Protein AF-A0A8J6E8V7-F1 (afdb_monomer)

Organism: Eleutherodactylus coqui (NCBI:txid57060)

Solvent-accessible surface area (backbone atoms only — not comparable to full-atom values): 11443 Å² total; per-residue (Å²): 118,65,70,64,54,53,52,52,51,52,51,53,52,51,50,51,51,48,50,53,49,54,49,50,53,49,56,71,67,49,72,78,69,83,62,48,76,65,56,54,51,49,51,52,51,50,52,50,50,53,50,52,52,53,52,51,52,50,50,51,53,50,49,56,50,62,65,45,48,61,58,52,51,52,52,50,50,54,51,51,53,51,48,52,53,48,53,52,51,51,50,53,50,53,53,52,51,52,55,49,51,52,50,49,52,51,51,50,51,52,50,52,53,50,49,54,53,50,50,54,50,50,54,51,51,52,52,52,51,54,51,53,52,49,52,50,53,53,49,50,55,50,50,52,53,49,51,53,50,51,52,50,53,51,51,50,52,53,49,48,21,68,74,66,26,42,42,80,76,49,82,55,100,48,38,38,33,34,32,42,40,95,55,98,88,54,100,64,83,51,41,34,36,39,39,35,47,49,102,85,74,51,78,46,80,47,80,46,122

Nearest PDB structures (foldseek):
  1ul7-assembly1_A  TM=4.191E-01  e=1.608E+00  Mus musculus
  6e4u-assembly1_A  TM=4.229E-01  e=2.841E+00  Rattus norvegicus
  5ezv-assembly2_C  TM=4.698E-01  e=4.232E+00  Homo sapiens
  4zhx-assembly1_A  TM=4.494E-01  e=3.568E+00  Homo sapiens
  5iso-assembly1_A  TM=4.414E-01  e=4.480E+00  Homo sapiens

Radius of gyration: 76.4 Å; Cα contacts (8 Å, |Δi|>4): 89; chains: 1; bounding box: 147×72×178 Å

Structure (mmCIF, N/CA/C/O backbone):
data_AF-A0A8J6E8V7-F1
#
_entry.id   AF-A0A8J6E8V7-F1
#
loop_
_atom_site.group_PDB
_atom_site.id
_atom_site.type_symbol
_atom_site.label_atom_id
_atom_site.label_alt_id
_atom_site.label_comp_id
_atom_site.label_asym_id
_atom_site.label_entity_id
_atom_site.label_seq_id
_atom_site.pdbx_PDB_ins_code
_atom_site.Cartn_x
_atom_site.Cartn_y
_atom_site.Cartn_z
_atom_site.occupancy
_atom_site.B_iso_or_equiv
_atom_site.auth_seq_id
_atom_site.auth_comp_id
_atom_site.auth_asym_id
_atom_site.auth_atom_id
_atom_site.pdbx_PDB_model_num
ATOM 1 N N . MET A 1 1 ? -80.402 -51.740 88.279 1.00 56.78 1 MET A N 1
ATOM 2 C CA . MET A 1 1 ? -79.537 -51.168 87.216 1.00 56.78 1 MET A CA 1
ATOM 3 C C . MET A 1 1 ? -79.118 -49.719 87.502 1.00 56.78 1 MET A C 1
ATOM 5 O O . MET A 1 1 ? -77.934 -49.419 87.403 1.00 56.78 1 MET A O 1
ATOM 9 N N . GLU A 1 2 ? -80.023 -48.830 87.929 1.00 70.81 2 GLU A N 1
ATOM 10 C CA . GLU A 1 2 ? -79.726 -47.391 88.099 1.00 70.81 2 GLU A CA 1
ATOM 11 C C . GLU A 1 2 ? -78.658 -47.039 89.147 1.00 70.81 2 GLU A C 1
ATOM 13 O O . GLU A 1 2 ? -77.825 -46.167 88.907 1.00 70.81 2 GLU A O 1
ATOM 18 N N . ARG A 1 3 ? -78.628 -47.733 90.294 1.00 75.50 3 ARG A N 1
ATOM 19 C CA . ARG A 1 3 ? -77.686 -47.435 91.392 1.00 75.50 3 ARG A CA 1
ATOM 20 C C . ARG A 1 3 ? -76.218 -47.633 90.977 1.00 75.50 3 ARG A C 1
ATOM 22 O O . ARG A 1 3 ? -75.378 -46.795 91.284 1.00 75.50 3 ARG A O 1
ATOM 29 N N . ARG A 1 4 ? -75.932 -48.678 90.184 1.00 77.62 4 ARG A N 1
ATOM 30 C CA . ARG A 1 4 ? -74.600 -48.926 89.593 1.00 77.62 4 ARG A CA 1
ATOM 31 C C . ARG A 1 4 ? -74.208 -47.857 88.570 1.00 77.62 4 ARG A C 1
ATOM 33 O O . ARG A 1 4 ? -73.044 -47.474 88.516 1.00 77.62 4 ARG A O 1
ATOM 40 N N . ARG A 1 5 ? -75.162 -47.368 87.768 1.00 75.62 5 ARG A N 1
ATOM 41 C CA . ARG A 1 5 ? -74.915 -46.313 86.769 1.00 75.62 5 ARG A CA 1
ATOM 42 C C . ARG A 1 5 ? -74.589 -44.979 87.446 1.00 75.62 5 ARG A C 1
ATOM 44 O O . ARG A 1 5 ? -73.604 -44.350 87.079 1.00 75.62 5 ARG A O 1
ATOM 51 N N . LYS A 1 6 ? -75.341 -44.617 88.493 1.00 80.56 6 LYS A N 1
ATOM 52 C CA . LYS A 1 6 ? -75.082 -43.425 89.320 1.00 80.56 6 LYS A CA 1
ATOM 53 C C . LYS A 1 6 ? -73.717 -43.493 90.013 1.00 80.56 6 LYS A C 1
ATOM 55 O O . LYS A 1 6 ? -72.968 -42.531 89.950 1.00 80.56 6 LYS A O 1
ATOM 60 N N . GLN A 1 7 ? -73.346 -44.642 90.585 1.00 81.31 7 GLN A N 1
ATOM 61 C CA . GLN A 1 7 ? -72.030 -44.821 91.217 1.00 81.31 7 GLN A CA 1
ATOM 62 C C . GLN A 1 7 ? -70.861 -44.719 90.226 1.00 81.31 7 GLN A C 1
ATOM 64 O O . GLN A 1 7 ? -69.847 -44.106 90.550 1.00 81.31 7 GLN A O 1
ATOM 69 N N . LYS A 1 8 ? -70.993 -45.278 89.014 1.00 85.50 8 LYS A N 1
ATOM 70 C CA . LYS A 1 8 ? -69.970 -45.120 87.965 1.00 85.50 8 LYS A CA 1
ATOM 71 C C . LYS A 1 8 ? -69.818 -43.662 87.534 1.00 85.50 8 LYS A C 1
ATOM 73 O O . LYS A 1 8 ? -68.692 -43.203 87.397 1.00 85.50 8 LYS A O 1
ATOM 78 N N . MET A 1 9 ? -70.933 -42.950 87.380 1.00 84.75 9 MET A N 1
ATOM 79 C CA . MET A 1 9 ? -70.932 -41.533 87.013 1.00 84.75 9 MET A CA 1
ATOM 80 C C . MET A 1 9 ? -70.317 -40.652 88.105 1.00 84.75 9 MET A C 1
ATOM 82 O O . MET A 1 9 ? -69.504 -39.785 87.806 1.00 84.75 9 MET A O 1
ATOM 86 N N . LEU A 1 10 ? -70.633 -40.921 89.375 1.00 86.38 10 LEU A N 1
ATOM 87 C CA . LEU A 1 10 ? -70.027 -40.204 90.496 1.00 86.38 10 LEU A CA 1
ATOM 88 C C . LEU A 1 10 ? -68.510 -40.436 90.540 1.00 86.38 10 LEU A C 1
ATOM 90 O O . LEU A 1 10 ? -67.738 -39.506 90.735 1.00 86.38 10 LEU A O 1
ATOM 94 N N . ARG A 1 11 ? -68.074 -41.681 90.303 1.00 85.69 11 ARG A N 1
ATOM 95 C CA . ARG A 1 11 ? -66.651 -42.037 90.277 1.00 85.69 11 ARG A CA 1
ATOM 96 C C . ARG A 1 11 ? -65.912 -41.380 89.111 1.00 85.69 11 ARG A C 1
ATOM 98 O O . ARG A 1 11 ? -64.805 -40.902 89.319 1.00 85.69 11 ARG A O 1
ATOM 105 N N . SER A 1 12 ? -66.513 -41.315 87.920 1.00 84.25 12 SER A N 1
ATOM 106 C CA . SER A 1 12 ? -65.906 -40.608 86.786 1.00 84.25 12 SER A CA 1
ATOM 107 C C . SER A 1 12 ? -65.839 -39.101 87.026 1.00 84.25 12 SER A C 1
ATOM 109 O O . SER A 1 12 ? -64.822 -38.491 86.726 1.00 84.25 12 SER A O 1
ATOM 111 N N . GLN A 1 13 ? -66.879 -38.503 87.617 1.00 88.56 13 GLN A N 1
ATOM 112 C CA . GLN A 1 13 ? -66.878 -37.077 87.960 1.00 88.56 13 GLN A CA 1
ATOM 113 C C . GLN A 1 13 ? -65.813 -36.745 89.013 1.00 88.56 13 GLN A C 1
ATOM 115 O O . GLN A 1 13 ? -65.082 -35.774 88.850 1.00 88.56 13 GLN A O 1
ATOM 120 N N . LEU A 1 14 ? -65.659 -37.583 90.042 1.00 90.06 14 LEU A N 1
ATOM 121 C CA . LEU A 1 14 ? -64.597 -37.427 91.040 1.00 90.06 14 LEU A CA 1
ATOM 122 C C . LEU A 1 14 ? -63.199 -37.582 90.435 1.00 90.06 14 LEU A C 1
ATOM 124 O O . LEU A 1 14 ? -62.279 -36.886 90.843 1.00 90.06 14 LEU A O 1
ATOM 128 N N . GLN A 1 15 ? -63.034 -38.464 89.449 1.00 87.50 15 GLN A N 1
ATOM 129 C CA . GLN A 1 15 ? -61.754 -38.651 88.769 1.00 87.50 15 GLN A CA 1
ATOM 130 C C . GLN A 1 15 ? -61.383 -37.449 87.888 1.00 87.50 15 GLN A C 1
ATOM 132 O O . GLN A 1 15 ? -60.224 -37.050 87.878 1.00 87.50 15 GLN A O 1
ATOM 137 N N . VAL A 1 16 ? -62.360 -36.836 87.211 1.00 88.38 16 VAL A N 1
ATOM 138 C CA . VAL A 1 16 ? -62.154 -35.588 86.454 1.00 88.38 16 VAL A CA 1
ATOM 139 C C . VAL A 1 16 ? -61.827 -34.428 87.391 1.00 88.38 16 VAL A C 1
ATOM 141 O O . VAL A 1 16 ? -60.897 -33.679 87.120 1.00 88.38 16 VAL A O 1
ATOM 144 N N . LEU A 1 17 ? -62.537 -34.301 88.515 1.00 87.75 17 LEU A N 1
ATOM 145 C CA . LEU A 1 17 ? -62.227 -33.281 89.520 1.00 87.75 17 LEU A CA 1
ATOM 146 C C . LEU A 1 17 ? -60.825 -33.462 90.099 1.00 87.75 17 LEU A C 1
ATOM 148 O O . LEU A 1 17 ? -60.118 -32.478 90.273 1.00 87.75 17 LEU A O 1
ATOM 152 N N . ARG A 1 18 ? -60.405 -34.707 90.348 1.00 87.88 18 ARG A N 1
ATOM 153 C CA . ARG A 1 18 ? -59.048 -34.998 90.816 1.00 87.88 18 ARG A CA 1
ATOM 154 C C . ARG A 1 18 ? -57.996 -34.600 89.783 1.00 87.88 18 ARG A C 1
ATOM 156 O O . ARG A 1 18 ? -57.035 -33.952 90.155 1.00 87.88 18 ARG A O 1
ATOM 163 N N . PHE A 1 19 ? -58.215 -34.916 88.507 1.00 88.19 19 PHE A N 1
ATOM 164 C CA . PHE A 1 19 ? -57.316 -34.513 87.421 1.00 88.19 19 PHE A CA 1
ATOM 165 C C . PHE A 1 19 ? -57.228 -32.988 87.273 1.00 88.19 19 PHE A C 1
ATOM 167 O O . PHE A 1 19 ? -56.143 -32.448 87.115 1.00 88.19 19 PHE A O 1
ATOM 174 N N . LEU A 1 20 ? -58.358 -32.281 87.358 1.00 85.75 20 LEU A N 1
ATOM 175 C CA . LEU A 1 20 ? -58.373 -30.817 87.301 1.00 85.75 20 LEU A CA 1
ATOM 176 C C . LEU A 1 20 ? -57.675 -30.190 88.513 1.00 85.75 20 LEU A C 1
ATOM 178 O O . LEU A 1 20 ? -56.994 -29.186 88.359 1.00 85.75 20 LEU A O 1
ATOM 182 N N . LEU A 1 21 ? -57.824 -30.784 89.699 1.00 84.81 21 LEU A N 1
ATOM 183 C CA . LEU A 1 21 ? -57.114 -30.350 90.902 1.00 84.81 21 LEU A CA 1
ATOM 184 C C . LEU A 1 21 ? -55.609 -30.609 90.795 1.00 84.81 21 LEU A C 1
ATOM 186 O O . LEU A 1 21 ? -54.841 -29.711 91.104 1.00 84.81 21 LEU A O 1
ATOM 190 N N . GLU A 1 22 ? -55.195 -31.787 90.320 1.00 86.19 22 GLU A N 1
ATOM 191 C CA . GLU A 1 22 ? -53.787 -32.123 90.060 1.00 86.19 22 GLU A CA 1
ATOM 192 C C . GLU A 1 22 ? -53.179 -31.154 89.025 1.00 86.19 22 GLU A C 1
ATOM 194 O O . GLU A 1 22 ? -52.112 -30.600 89.262 1.00 86.19 22 GLU A O 1
ATOM 199 N N . PHE A 1 23 ? -53.899 -30.853 87.939 1.00 81.94 23 PHE A N 1
ATOM 200 C CA . PHE A 1 23 ? -53.468 -29.898 86.912 1.00 81.94 23 PHE A CA 1
ATOM 201 C C . PHE A 1 23 ? -53.360 -28.462 87.435 1.00 81.94 23 PHE A C 1
ATOM 203 O O . PHE A 1 23 ? -52.402 -27.764 87.123 1.00 81.94 23 PHE A O 1
ATOM 210 N N . LEU A 1 24 ? -54.327 -28.003 88.234 1.00 79.12 24 LEU A N 1
ATOM 211 C CA . LEU A 1 24 ? -54.261 -26.676 88.853 1.00 79.12 24 LEU A CA 1
ATOM 212 C C . LEU A 1 24 ? -53.130 -26.592 89.879 1.00 79.12 24 LEU A C 1
ATOM 214 O O . LEU A 1 24 ? -52.491 -25.556 89.980 1.00 79.12 24 LEU A O 1
ATOM 218 N N . GLN A 1 25 ? -52.848 -27.681 90.594 1.00 78.12 25 GLN A N 1
ATOM 219 C CA . GLN A 1 25 ? -51.750 -27.755 91.552 1.00 78.12 25 GLN A CA 1
ATOM 220 C C . GLN A 1 25 ? -50.379 -27.763 90.851 1.00 78.12 25 GLN A C 1
ATOM 222 O O . GLN A 1 25 ? -49.439 -27.148 91.351 1.00 78.12 25 GLN A O 1
ATOM 227 N N . GLU A 1 26 ? -50.270 -28.397 89.679 1.00 72.62 26 GLU A N 1
ATOM 228 C CA . GLU A 1 26 ? -49.104 -28.300 88.786 1.00 72.62 26 GLU A CA 1
ATOM 229 C C . GLU A 1 26 ? -48.972 -26.910 88.146 1.00 72.62 26 GLU A C 1
ATOM 231 O O . GLU A 1 26 ? -47.868 -26.385 88.051 1.00 72.62 26 GLU A O 1
ATOM 236 N N . ALA A 1 27 ? -50.077 -26.270 87.759 1.00 67.56 27 ALA A N 1
ATOM 237 C CA . ALA A 1 27 ? -50.074 -24.907 87.227 1.00 67.56 27 ALA A CA 1
ATOM 238 C C . ALA A 1 27 ? -49.727 -23.846 88.291 1.00 67.56 27 ALA A C 1
ATOM 240 O O . ALA A 1 27 ? -49.094 -22.851 87.956 1.00 67.56 27 ALA A O 1
ATOM 241 N N . ASP A 1 28 ? -50.089 -24.073 89.560 1.00 61.16 28 ASP A N 1
ATOM 242 C CA . ASP A 1 28 ? -49.673 -23.244 90.705 1.00 61.16 28 ASP A CA 1
ATOM 243 C C . ASP A 1 28 ? -48.198 -23.466 91.087 1.00 61.16 28 ASP A C 1
ATOM 245 O O . ASP A 1 28 ? -47.589 -22.604 91.717 1.00 61.16 28 ASP A O 1
ATOM 249 N N . SER A 1 29 ? -47.610 -24.619 90.734 1.00 59.47 29 SER A N 1
ATOM 250 C CA . SER A 1 29 ? -46.193 -24.928 91.000 1.00 59.47 29 SER A CA 1
ATOM 251 C C . SER A 1 29 ? -45.270 -24.673 89.807 1.00 59.47 29 SER A C 1
ATOM 253 O O . SER A 1 29 ? -44.059 -24.540 89.991 1.00 59.47 29 SER A O 1
ATOM 255 N N . ALA A 1 30 ? -45.819 -24.527 88.601 1.00 57.97 30 ALA A N 1
ATOM 256 C CA . ALA A 1 30 ? -45.143 -23.885 87.490 1.00 57.97 30 ALA A CA 1
ATOM 257 C C . ALA A 1 30 ? -45.093 -22.381 87.779 1.00 57.97 30 ALA A C 1
ATOM 259 O O . ALA A 1 30 ? -46.079 -21.669 87.606 1.00 57.97 30 ALA A O 1
ATOM 260 N N . SER A 1 31 ? -43.939 -21.895 88.232 1.00 52.53 31 SER A N 1
ATOM 261 C CA . SER A 1 31 ? -43.657 -20.470 88.367 1.00 52.53 31 SER A CA 1
ATOM 262 C C . SER A 1 31 ? -43.793 -19.792 87.000 1.00 52.53 31 SER A C 1
ATOM 264 O O . SER A 1 31 ? -42.833 -19.647 86.247 1.00 52.53 31 SER A O 1
ATOM 266 N N . TRP A 1 32 ? -44.996 -19.319 86.686 1.00 52.66 32 TRP A N 1
ATOM 267 C CA . TRP A 1 32 ? -45.261 -18.362 85.610 1.00 52.66 32 TRP A CA 1
ATOM 268 C C . TRP A 1 32 ? -44.610 -16.990 85.889 1.00 52.66 32 TRP A C 1
ATOM 270 O O . TRP A 1 32 ? -44.783 -16.046 85.125 1.00 52.66 32 TRP A O 1
ATOM 280 N N . GLU A 1 33 ? -43.833 -16.890 86.970 1.00 53.34 33 GLU A N 1
ATOM 281 C CA . GLU A 1 33 ? -43.125 -15.708 87.452 1.00 53.34 33 GLU A CA 1
ATOM 282 C C . GLU A 1 33 ? -41.753 -15.464 86.797 1.00 53.34 33 GLU A C 1
ATOM 284 O O . GLU A 1 33 ? -41.145 -14.432 87.062 1.00 53.34 33 GLU A O 1
ATOM 289 N N . GLU A 1 34 ? -41.248 -16.331 85.913 1.00 53.09 34 GLU A N 1
ATOM 290 C CA . GLU A 1 34 ? -39.896 -16.128 85.348 1.00 53.09 34 GLU A CA 1
ATOM 291 C C . GLU A 1 34 ? -39.813 -15.189 84.137 1.00 53.09 34 GLU A C 1
ATOM 293 O O . GLU A 1 34 ? -38.730 -14.941 83.610 1.00 53.09 34 GLU A O 1
ATOM 298 N N . THR A 1 35 ? -40.913 -14.572 83.716 1.00 56.34 35 THR A N 1
ATOM 299 C CA . THR A 1 35 ? -40.825 -13.380 82.860 1.00 56.34 35 THR A CA 1
ATOM 300 C C . THR A 1 35 ? -41.737 -12.316 83.423 1.00 56.34 35 THR A C 1
ATOM 302 O O . THR A 1 35 ? -42.947 -12.315 83.195 1.00 56.34 35 THR A O 1
ATOM 305 N N . SER A 1 36 ? -41.153 -11.406 84.204 1.00 59.88 36 SER A N 1
ATOM 306 C CA . SER A 1 36 ? -41.889 -10.232 84.637 1.00 59.88 36 SER A CA 1
ATOM 307 C C . SER A 1 36 ? -42.388 -9.489 83.384 1.00 59.88 36 SER A C 1
ATOM 309 O O . SER A 1 36 ? -41.692 -9.418 82.366 1.00 59.88 36 SER A O 1
ATOM 311 N N . PRO A 1 37 ? -43.598 -8.914 83.404 1.00 64.31 37 PRO A N 1
ATOM 312 C CA . PRO A 1 37 ? -44.101 -8.127 82.276 1.00 64.31 37 PRO A CA 1
ATOM 313 C C . PRO A 1 37 ? -43.166 -6.953 81.921 1.00 64.31 37 PRO A C 1
ATOM 315 O O . PRO A 1 37 ? -43.207 -6.425 80.811 1.00 64.31 37 PRO A O 1
ATOM 318 N N . GLU A 1 38 ? -42.297 -6.559 82.853 1.00 68.56 38 GLU A N 1
ATOM 319 C CA . GLU A 1 38 ? -41.267 -5.541 82.681 1.00 68.56 38 GLU A CA 1
ATOM 320 C C . GLU A 1 38 ? -40.075 -6.045 81.852 1.00 68.56 38 GLU A C 1
ATOM 322 O O . GLU A 1 38 ? -39.621 -5.306 80.978 1.00 68.56 38 GLU A O 1
ATOM 327 N N . THR A 1 39 ? -39.605 -7.288 82.044 1.00 72.00 39 THR A N 1
ATOM 328 C CA . THR A 1 39 ? -38.519 -7.858 81.222 1.00 72.00 39 THR A CA 1
ATOM 329 C C . THR A 1 39 ? -38.975 -8.119 79.789 1.00 72.00 39 THR A C 1
ATOM 331 O O . THR A 1 39 ? -38.270 -7.756 78.852 1.00 72.00 39 THR A O 1
ATOM 334 N N . LEU A 1 40 ? -40.197 -8.626 79.597 1.00 73.44 40 LEU A N 1
ATOM 335 C CA . LEU A 1 40 ? -40.800 -8.779 78.266 1.00 73.44 40 LEU A CA 1
ATOM 336 C C . LEU A 1 40 ? -40.945 -7.436 77.534 1.00 73.44 40 LEU A C 1
ATOM 338 O O . LEU A 1 40 ? -40.640 -7.337 76.347 1.00 73.44 40 LEU A O 1
ATOM 342 N N . ASN A 1 41 ? -41.372 -6.380 78.232 1.00 76.69 41 ASN A N 1
ATOM 343 C CA . ASN A 1 41 ? -41.457 -5.044 77.639 1.00 76.69 41 ASN A CA 1
ATOM 344 C C . ASN A 1 41 ? -40.077 -4.473 77.279 1.00 76.69 41 ASN A C 1
ATOM 346 O O . ASN A 1 41 ? -39.950 -3.806 76.251 1.00 76.69 41 ASN A O 1
ATOM 350 N N . GLN A 1 42 ? -39.047 -4.737 78.089 1.00 80.56 42 GLN A N 1
ATOM 351 C CA . GLN A 1 42 ? -37.671 -4.336 77.780 1.00 80.56 42 GLN A CA 1
ATOM 352 C C . GLN A 1 42 ? -37.139 -5.058 76.538 1.00 80.56 42 GLN A C 1
ATOM 354 O O . GLN A 1 42 ? -36.631 -4.399 75.633 1.00 80.56 42 GLN A O 1
ATOM 359 N N . GLU A 1 43 ? -37.328 -6.374 76.434 1.00 81.88 43 GLU A N 1
ATOM 360 C CA . GLU A 1 43 ? -36.918 -7.150 75.257 1.00 81.88 43 GLU A CA 1
ATOM 361 C C . GLU A 1 43 ? -37.638 -6.692 73.982 1.00 81.88 43 GLU A C 1
ATOM 363 O O . GLU A 1 43 ? -37.016 -6.529 72.928 1.00 81.88 43 GLU A O 1
ATOM 368 N N . VAL A 1 44 ? -38.943 -6.414 74.067 1.00 84.00 44 VAL A N 1
ATOM 369 C CA . VAL A 1 44 ? -39.722 -5.882 72.941 1.00 84.00 44 VAL A CA 1
ATOM 370 C C . VAL A 1 44 ? -39.202 -4.510 72.508 1.00 84.00 44 VAL A C 1
ATOM 372 O O . VAL A 1 44 ? -39.066 -4.259 71.305 1.00 84.00 44 VAL A O 1
ATOM 375 N N . GLU A 1 45 ? -38.876 -3.620 73.448 1.00 84.62 45 GLU A N 1
ATOM 376 C CA . GLU A 1 45 ? -38.347 -2.299 73.105 1.00 84.62 45 GLU A CA 1
ATOM 377 C C . GLU A 1 45 ? -36.918 -2.392 72.538 1.00 84.62 45 GLU A C 1
ATOM 379 O O . GLU A 1 45 ? -36.605 -1.699 71.569 1.00 84.62 45 GLU A O 1
ATOM 384 N N . GLU A 1 46 ? -36.077 -3.308 73.027 1.00 89.44 46 GLU A N 1
ATOM 385 C CA . GLU A 1 46 ? -34.758 -3.588 72.445 1.00 89.44 46 GLU A CA 1
ATOM 386 C C . GLU A 1 46 ? -34.847 -4.110 71.007 1.00 89.44 46 GLU A C 1
ATOM 388 O O . GLU A 1 46 ? -34.135 -3.627 70.121 1.00 89.44 46 GLU A O 1
ATOM 393 N N . VAL A 1 47 ? -35.731 -5.077 70.742 1.00 90.88 47 VAL A N 1
ATOM 394 C CA . VAL A 1 47 ? -35.960 -5.613 69.390 1.00 90.88 47 VAL A CA 1
ATOM 395 C C . VAL A 1 47 ? -36.470 -4.513 68.463 1.00 90.88 47 VAL A C 1
ATOM 397 O O . VAL A 1 47 ? -36.018 -4.390 67.324 1.00 90.88 47 VAL A O 1
ATOM 400 N N . LYS A 1 48 ? -37.363 -3.656 68.954 1.00 90.56 48 LYS A N 1
ATOM 401 C CA . LYS A 1 48 ? -37.890 -2.513 68.205 1.00 90.56 48 LYS A CA 1
ATOM 402 C C . LYS A 1 48 ? -36.815 -1.469 67.904 1.00 90.56 48 LYS A C 1
ATOM 404 O O . LYS A 1 48 ? -36.821 -0.901 66.811 1.00 90.56 48 LYS A O 1
ATOM 409 N N . MET A 1 49 ? -35.875 -1.233 68.819 1.00 92.56 49 MET A N 1
ATOM 410 C CA . MET A 1 49 ? -34.723 -0.356 68.581 1.00 92.56 49 MET A CA 1
ATOM 411 C C . MET A 1 49 ? -33.750 -0.966 67.565 1.00 92.56 49 MET A C 1
ATOM 413 O O . MET A 1 49 ? -33.347 -0.274 66.628 1.00 92.56 49 MET A O 1
ATOM 417 N N . LYS A 1 50 ? -33.455 -2.270 67.662 1.00 92.50 50 LYS A N 1
ATOM 418 C CA . LYS A 1 50 ? -32.653 -3.003 66.664 1.00 92.50 50 LYS A CA 1
ATOM 419 C C . LYS A 1 50 ? -33.301 -2.962 65.277 1.00 92.50 50 LYS A C 1
ATOM 421 O O . LYS A 1 50 ? -32.622 -2.675 64.296 1.00 92.50 50 LYS A O 1
ATOM 426 N N . TRP A 1 51 ? -34.619 -3.154 65.189 1.00 92.94 51 TRP A N 1
ATOM 427 C CA . TRP A 1 51 ? -35.370 -3.056 63.933 1.00 92.94 51 TRP A CA 1
ATOM 428 C C . TRP A 1 51 ? -35.332 -1.648 63.332 1.00 92.94 51 TRP A C 1
ATOM 430 O O . TRP A 1 51 ? -35.133 -1.496 62.129 1.00 92.94 51 TRP A O 1
ATOM 440 N N . LYS A 1 52 ? -35.484 -0.604 64.158 1.00 94.88 52 LYS A N 1
ATOM 441 C CA . LYS A 1 52 ? -35.340 0.789 63.706 1.00 94.88 52 LYS A CA 1
ATOM 442 C C . LYS A 1 52 ? -33.938 1.070 63.166 1.00 94.88 52 LYS A C 1
ATOM 444 O O . LYS A 1 52 ? -33.833 1.674 62.104 1.00 94.88 52 LYS A O 1
ATOM 449 N N . SER A 1 53 ? -32.894 0.613 63.862 1.00 94.44 53 SER A N 1
ATOM 450 C CA . SER A 1 53 ? -31.507 0.766 63.406 1.00 94.44 53 SER A CA 1
ATOM 451 C C . SER A 1 53 ? -31.287 0.065 62.070 1.00 94.44 53 SER A C 1
ATOM 453 O O . SER A 1 53 ? -30.807 0.688 61.131 1.00 94.44 53 SER A O 1
ATOM 455 N N . LEU A 1 54 ? -31.713 -1.196 61.954 1.00 94.75 54 LEU A N 1
ATOM 456 C CA . LEU A 1 54 ? -31.566 -1.977 60.727 1.00 94.75 54 LEU A CA 1
ATOM 457 C C . LEU A 1 54 ? -32.328 -1.346 59.556 1.00 94.75 54 LEU A C 1
ATOM 459 O O . LEU A 1 54 ? -31.832 -1.301 58.435 1.00 94.75 54 LEU A O 1
ATOM 463 N N . LYS A 1 55 ? -33.532 -0.822 59.810 1.00 95.50 55 LYS A N 1
ATOM 464 C CA . LYS A 1 55 ? -34.319 -0.115 58.797 1.00 95.50 55 LYS A CA 1
ATOM 465 C C . LYS A 1 55 ? -33.628 1.171 58.334 1.00 95.50 55 LYS A C 1
ATOM 467 O O . LYS A 1 55 ? -33.660 1.459 57.142 1.00 95.50 55 LYS A O 1
ATOM 472 N N . SER A 1 56 ? -33.019 1.917 59.256 1.00 94.50 56 SER A N 1
ATOM 473 C CA . SER A 1 56 ? -32.246 3.121 58.934 1.00 94.50 56 SER A CA 1
ATOM 474 C C . SER A 1 56 ? -31.020 2.784 58.088 1.00 94.50 56 SER A C 1
ATOM 476 O O . SER A 1 56 ? -30.819 3.399 57.048 1.00 94.50 56 SER A O 1
ATOM 478 N N . GLU A 1 57 ? -30.243 1.776 58.490 1.00 94.94 57 GL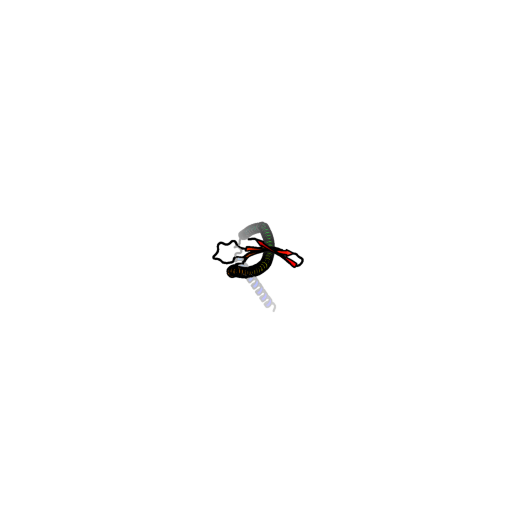U A N 1
ATOM 479 C CA . GLU A 1 57 ? -29.055 1.323 57.756 1.00 94.94 57 GLU A CA 1
ATOM 480 C C . GLU A 1 57 ? -29.422 0.810 56.357 1.00 94.94 57 GLU A C 1
ATOM 482 O O . GLU A 1 57 ? -28.779 1.155 55.368 1.00 94.94 57 GLU A O 1
ATOM 487 N N . TYR A 1 58 ? -30.510 0.043 56.245 1.00 95.75 58 TYR A N 1
ATOM 488 C CA . TYR A 1 58 ? -31.026 -0.399 54.952 1.00 95.75 58 TYR A CA 1
ATOM 489 C C . TYR A 1 58 ? -31.420 0.785 54.060 1.00 95.75 58 TYR A C 1
ATOM 491 O O . TYR A 1 58 ? -31.074 0.797 52.883 1.00 95.75 58 TYR A O 1
ATOM 499 N N . GLN A 1 59 ? -32.120 1.787 54.602 1.00 95.06 59 GLN A N 1
ATOM 500 C CA . GLN A 1 59 ? -32.486 2.983 53.839 1.00 95.06 59 GLN A CA 1
ATOM 501 C C . GLN A 1 59 ? -31.257 3.763 53.373 1.00 95.06 59 GLN A C 1
ATOM 503 O O . GLN A 1 59 ? -31.216 4.176 52.219 1.00 95.06 59 GLN A O 1
ATOM 508 N N . GLU A 1 60 ? -30.246 3.915 54.226 1.00 95.62 60 GLU A N 1
ATOM 509 C CA . GLU A 1 60 ? -28.988 4.570 53.863 1.00 95.62 60 GLU A CA 1
ATOM 510 C C . GLU A 1 60 ? -28.277 3.826 52.725 1.00 95.62 60 GLU A C 1
ATOM 512 O O . GLU A 1 60 ? -27.870 4.442 51.743 1.00 95.62 60 GLU A O 1
ATOM 517 N N . LYS A 1 61 ? -28.219 2.489 52.790 1.00 94.56 61 LYS A N 1
ATOM 518 C CA . LYS A 1 61 ? -27.631 1.663 51.724 1.00 94.56 61 LYS A CA 1
ATOM 519 C C . LYS A 1 61 ? -28.421 1.710 50.423 1.00 94.56 61 LYS A C 1
ATOM 521 O O . LYS A 1 61 ? -27.818 1.705 49.353 1.00 94.56 61 LYS A O 1
ATOM 526 N N . VAL A 1 62 ? -29.750 1.764 50.494 1.00 96.00 62 VAL A N 1
ATOM 527 C CA . VAL A 1 62 ? -30.590 1.945 49.304 1.00 96.00 62 VAL A CA 1
ATOM 528 C C . VAL A 1 62 ? -30.311 3.300 48.663 1.00 96.00 62 VAL A C 1
ATOM 530 O O . VAL A 1 62 ? -30.070 3.330 47.462 1.00 96.00 62 VAL A O 1
ATOM 533 N N . MET A 1 63 ? -30.248 4.386 49.441 1.00 94.50 63 MET A N 1
ATOM 534 C CA . MET A 1 63 ? -29.912 5.708 48.900 1.00 94.50 63 MET A CA 1
ATOM 535 C C . MET A 1 63 ? -28.508 5.738 48.286 1.00 94.50 63 MET A C 1
ATOM 537 O O . MET A 1 63 ? -28.345 6.244 47.182 1.00 94.50 63 MET A O 1
ATOM 541 N N . GLU A 1 64 ? -27.507 5.143 48.946 1.00 95.12 64 GLU A N 1
ATOM 542 C CA . GLU A 1 64 ? -26.138 5.053 48.417 1.00 95.12 64 GLU A CA 1
ATOM 543 C C . GLU A 1 64 ? -26.115 4.354 47.045 1.00 95.12 64 GLU A C 1
ATOM 545 O O . GLU A 1 64 ? -25.466 4.812 46.105 1.00 95.12 64 GLU A O 1
ATOM 550 N N . VAL A 1 65 ? -26.874 3.264 46.891 1.00 93.88 65 VAL A N 1
ATOM 551 C CA . VAL A 1 65 ? -26.996 2.552 45.612 1.00 93.88 65 VAL A CA 1
ATOM 552 C C . VAL A 1 65 ? -27.782 3.370 44.583 1.00 93.88 65 VAL A C 1
ATOM 554 O O . VAL A 1 65 ? -27.366 3.451 43.426 1.00 93.88 65 VAL A O 1
ATOM 557 N N . GLU A 1 66 ? -28.890 3.994 44.981 1.00 95.31 66 GLU A N 1
ATOM 558 C CA . GLU A 1 66 ? -29.719 4.837 44.112 1.00 95.31 66 GLU A CA 1
ATOM 559 C C . GLU A 1 66 ? -28.948 6.049 43.572 1.00 95.31 66 GLU A C 1
ATOM 561 O O . GLU A 1 66 ? -29.122 6.404 42.408 1.00 95.31 66 GLU A O 1
ATOM 566 N N . GLU A 1 67 ? -28.036 6.631 44.353 1.00 94.38 67 GLU A N 1
ATOM 567 C CA . GLU A 1 67 ? -27.162 7.728 43.920 1.00 94.38 67 GLU A CA 1
ATOM 568 C C . GLU A 1 67 ? -26.054 7.277 42.951 1.00 94.38 67 GLU A C 1
ATOM 570 O O . GLU A 1 67 ? -25.635 8.041 42.073 1.00 94.38 67 GLU A O 1
ATOM 575 N N . LEU A 1 68 ? -25.582 6.032 43.068 1.00 96.12 68 LEU A N 1
ATOM 576 C CA . LEU A 1 68 ? -24.545 5.473 42.193 1.00 96.12 68 LEU A CA 1
ATOM 577 C C . LEU A 1 68 ? -25.087 5.023 40.828 1.00 96.12 68 LEU A C 1
ATOM 579 O O . LEU A 1 68 ? -24.354 5.069 39.835 1.00 96.12 68 LEU A O 1
ATOM 583 N N . ILE A 1 69 ? -26.355 4.606 40.750 1.00 95.88 69 ILE A N 1
ATOM 584 C CA . ILE A 1 69 ? -26.983 4.124 39.508 1.00 95.88 69 ILE A CA 1
ATOM 585 C C . ILE A 1 69 ? -26.886 5.153 38.361 1.00 95.88 69 ILE A C 1
ATOM 587 O O . ILE A 1 69 ? -26.409 4.774 37.287 1.00 95.88 69 ILE A O 1
ATOM 591 N N . PRO A 1 70 ? -27.251 6.441 38.537 1.00 95.56 70 PRO A N 1
ATOM 592 C CA . PRO A 1 70 ? -27.128 7.452 37.487 1.00 95.56 70 PRO A CA 1
ATOM 593 C C . PRO A 1 70 ? -25.694 7.614 36.978 1.00 95.56 70 PRO A C 1
ATOM 595 O O . PRO A 1 70 ? -25.472 7.674 35.772 1.00 95.56 70 PRO A O 1
ATOM 598 N N . GLN A 1 71 ? -24.712 7.609 37.884 1.00 95.56 71 GLN A N 1
ATOM 599 C CA . GLN A 1 71 ? -23.299 7.763 37.527 1.00 95.56 71 GLN A CA 1
ATOM 600 C C . GLN A 1 71 ? -22.792 6.576 36.701 1.00 95.56 71 GLN A C 1
ATOM 602 O O . GLN A 1 71 ? -21.987 6.737 35.781 1.00 95.56 71 GLN A O 1
ATOM 607 N N . LEU A 1 72 ? -23.243 5.362 37.028 1.00 95.88 72 LEU A N 1
ATOM 608 C CA . LEU A 1 72 ? -22.917 4.162 36.262 1.00 95.88 72 LEU A CA 1
ATOM 609 C C . LEU A 1 72 ? -23.599 4.166 34.892 1.00 95.88 72 LEU A C 1
ATOM 611 O O . LEU A 1 72 ? -22.960 3.800 33.906 1.00 95.88 72 LEU A O 1
ATOM 615 N N . LEU A 1 73 ? -24.855 4.612 34.815 1.00 96.50 73 LEU A N 1
ATOM 616 C CA . LEU A 1 73 ? -25.581 4.745 33.552 1.00 96.50 73 LEU A CA 1
ATOM 617 C C . LEU A 1 73 ? -24.920 5.766 32.622 1.00 96.50 73 LEU A C 1
ATOM 619 O O . LEU A 1 73 ? -24.723 5.465 31.447 1.00 96.50 73 LEU A O 1
ATOM 623 N N . GLU A 1 74 ? -24.505 6.921 33.141 1.00 96.69 74 GLU A N 1
ATOM 624 C CA . GLU A 1 74 ? -23.784 7.939 32.370 1.00 96.69 74 GLU A CA 1
ATOM 625 C C . GLU A 1 74 ? -22.445 7.398 31.844 1.00 96.69 74 GLU A C 1
ATOM 627 O O . GLU A 1 74 ? -22.131 7.521 30.658 1.00 96.69 74 GLU A O 1
ATOM 632 N N . LYS A 1 75 ? -21.672 6.706 32.693 1.00 96.94 75 LYS A N 1
ATOM 633 C CA . LYS A 1 75 ? -20.424 6.050 32.270 1.00 96.94 75 LYS A CA 1
ATOM 634 C C . LYS A 1 75 ? -20.666 5.001 31.187 1.00 96.94 75 LYS A C 1
ATOM 636 O O . LYS A 1 75 ? -19.863 4.893 30.260 1.00 96.94 75 LYS A O 1
ATOM 641 N N . LEU A 1 76 ? -21.747 4.230 31.293 1.00 97.25 76 LEU A N 1
ATOM 642 C CA . LEU A 1 76 ? -22.107 3.212 30.309 1.00 97.25 76 LEU A CA 1
ATOM 643 C C . LEU A 1 76 ? -22.479 3.855 28.969 1.00 97.25 76 LEU A C 1
ATOM 645 O O . LEU A 1 76 ? -21.972 3.419 27.936 1.00 97.25 76 LEU A O 1
ATOM 649 N N . GLN A 1 77 ? -23.277 4.925 28.983 1.00 97.19 77 GLN A N 1
ATOM 650 C CA . GLN A 1 77 ? -23.615 5.697 27.785 1.00 97.19 77 GLN A CA 1
ATOM 651 C C . GLN A 1 77 ? -22.362 6.262 27.110 1.00 97.19 77 GLN A C 1
ATOM 653 O O . GLN A 1 77 ? -22.153 6.026 25.921 1.00 97.19 77 GLN A O 1
ATOM 658 N N . LEU A 1 78 ? -21.466 6.894 27.872 1.00 97.62 78 LEU A N 1
ATOM 659 C CA . LEU A 1 78 ? -20.211 7.432 27.343 1.00 97.62 78 LEU A CA 1
ATOM 660 C C . LEU A 1 78 ? -19.324 6.338 26.727 1.00 97.62 78 LEU A C 1
ATOM 662 O O . LEU A 1 78 ? -18.698 6.540 25.685 1.00 97.62 78 LEU A O 1
ATOM 666 N N . LEU A 1 79 ? -19.240 5.167 27.365 1.00 97.38 79 LEU A N 1
ATOM 667 C CA . LEU A 1 79 ? -18.494 4.031 26.819 1.00 97.38 79 LEU A CA 1
ATOM 668 C C . LEU A 1 79 ? -19.128 3.503 25.532 1.00 97.38 79 LEU A C 1
ATOM 670 O O . LEU A 1 79 ? -18.405 3.126 24.610 1.00 97.38 79 LEU A O 1
ATOM 674 N N . GLN A 1 80 ? -20.455 3.496 25.451 1.00 97.06 80 GLN A N 1
ATOM 675 C CA . GLN A 1 80 ? -21.176 3.064 24.264 1.00 97.06 80 GLN A CA 1
ATOM 676 C C . GLN A 1 80 ? -20.981 4.039 23.098 1.00 97.06 80 GLN A C 1
ATOM 678 O O . GLN A 1 80 ? -20.696 3.592 21.991 1.00 97.06 80 GLN A O 1
ATOM 683 N N . GLU A 1 81 ? -21.015 5.348 23.348 1.00 97.75 81 GLU A N 1
ATOM 684 C CA . GLU A 1 81 ? -20.681 6.372 22.350 1.00 97.75 81 GLU A CA 1
ATOM 685 C C . GLU A 1 81 ? -19.227 6.271 21.880 1.00 97.75 81 GLU A C 1
ATOM 687 O O . GLU A 1 81 ? -18.935 6.333 20.687 1.00 97.75 81 GLU A O 1
ATOM 692 N N . LYS A 1 82 ? -18.279 6.060 22.799 1.00 97.50 82 LYS A N 1
ATOM 693 C CA . LYS A 1 82 ? -16.873 5.850 22.421 1.00 97.50 82 LYS A CA 1
ATOM 694 C C . LYS A 1 82 ? -16.693 4.588 21.586 1.00 97.50 82 LYS A C 1
ATOM 696 O O . LYS A 1 82 ? -15.894 4.586 20.650 1.00 97.50 82 LYS A O 1
ATOM 701 N N . LYS A 1 83 ? -17.426 3.520 21.907 1.00 97.25 83 LYS A N 1
ATOM 702 C CA . LYS A 1 83 ? -17.413 2.279 21.131 1.00 97.25 83 LYS A CA 1
ATOM 703 C C . LYS A 1 83 ? -17.913 2.522 19.708 1.00 97.25 83 LYS A C 1
ATOM 705 O O . LYS A 1 83 ? -17.223 2.121 18.776 1.00 97.25 83 LYS A O 1
ATOM 710 N N . THR A 1 84 ? -19.048 3.200 19.527 1.00 97.31 84 THR A N 1
ATOM 711 C CA . THR A 1 84 ? -19.578 3.482 18.183 1.00 97.31 84 THR A CA 1
ATOM 712 C C . THR A 1 84 ? -18.629 4.374 17.385 1.00 97.31 84 THR A C 1
ATOM 714 O O . THR A 1 84 ? -18.321 4.062 16.237 1.00 97.31 84 THR A O 1
ATOM 717 N N . GLN A 1 85 ? -18.056 5.412 18.002 1.00 97.25 85 GLN A N 1
ATOM 718 C CA . GLN A 1 85 ? -17.054 6.269 17.354 1.00 97.25 85 GLN A CA 1
ATOM 719 C C . GLN A 1 85 ? -15.808 5.487 16.911 1.00 97.25 85 GLN A C 1
ATOM 721 O O . GLN A 1 85 ? -15.279 5.724 15.821 1.00 97.25 85 GLN A O 1
ATOM 726 N N . LEU A 1 86 ? -15.334 4.545 17.733 1.00 97.69 86 LEU A N 1
ATOM 727 C CA . LEU A 1 86 ? -14.213 3.670 17.385 1.00 97.69 86 LEU A CA 1
ATOM 728 C C . LEU A 1 86 ? -14.567 2.715 16.242 1.00 97.69 86 LEU A C 1
ATOM 730 O O . LEU A 1 86 ? -13.758 2.539 15.333 1.00 97.69 86 LEU A O 1
ATOM 734 N N . GLU A 1 87 ? -15.762 2.125 16.257 1.00 97.38 87 GLU A N 1
ATOM 735 C CA . GLU A 1 87 ? -16.247 1.252 15.184 1.00 97.38 87 GLU A CA 1
ATOM 736 C C . GLU A 1 87 ? -16.350 2.009 13.851 1.00 97.38 87 GLU A C 1
ATOM 738 O O . GLU A 1 87 ? -15.870 1.521 12.825 1.00 97.38 87 GLU A O 1
ATOM 743 N N . GLU A 1 88 ? -16.870 3.237 13.863 1.00 97.19 88 GLU A N 1
ATOM 744 C CA . GLU A 1 88 ? -16.933 4.110 12.687 1.00 97.19 88 GLU A CA 1
ATOM 745 C C . GLU A 1 88 ? -15.545 4.531 12.188 1.00 97.19 88 GLU A C 1
ATOM 747 O O . GLU A 1 88 ? -15.283 4.535 10.982 1.00 97.19 88 GLU A O 1
ATOM 752 N N . ALA A 1 89 ? -14.631 4.899 13.092 1.00 96.69 89 ALA A N 1
ATOM 753 C CA . ALA A 1 89 ? -13.255 5.241 12.736 1.00 96.69 89 ALA A CA 1
ATOM 754 C C . ALA A 1 89 ? -12.527 4.042 12.109 1.00 96.69 89 ALA A C 1
ATOM 756 O O . ALA A 1 89 ? -11.856 4.180 11.086 1.00 96.69 89 ALA A O 1
ATOM 757 N N . LEU A 1 90 ? -12.717 2.853 12.677 1.00 96.81 90 LEU A N 1
ATOM 758 C CA . LEU A 1 90 ? -12.140 1.612 12.181 1.00 96.81 90 LEU A CA 1
ATOM 759 C C . LEU A 1 90 ? -12.739 1.209 10.828 1.00 96.81 90 LEU A C 1
ATOM 761 O O . LEU A 1 90 ? -12.005 0.761 9.946 1.00 96.81 90 LEU A O 1
ATOM 765 N N . HIS A 1 91 ? -14.042 1.413 10.620 1.00 96.88 91 HIS A N 1
ATOM 766 C CA . HIS A 1 91 ? -14.674 1.182 9.324 1.00 96.88 91 HIS A CA 1
ATOM 767 C C . HIS A 1 91 ? -14.137 2.136 8.250 1.00 96.88 91 HIS A C 1
ATOM 769 O O . HIS A 1 91 ? -13.738 1.683 7.176 1.00 96.88 91 HIS A O 1
ATOM 775 N N . ARG A 1 92 ? -14.029 3.435 8.563 1.00 96.12 92 ARG A N 1
ATOM 776 C CA . ARG A 1 92 ? -13.418 4.433 7.668 1.00 96.12 92 ARG A CA 1
ATOM 777 C C . ARG A 1 92 ? -11.979 4.078 7.317 1.00 96.12 92 ARG A C 1
ATOM 779 O O . ARG A 1 92 ? -11.617 4.118 6.145 1.00 96.12 92 ARG A O 1
ATOM 786 N N . HIS A 1 93 ? -11.181 3.678 8.305 1.00 95.56 93 HIS A N 1
ATOM 787 C CA . HIS A 1 93 ? -9.800 3.269 8.074 1.00 95.56 93 HIS A CA 1
ATOM 788 C C . HIS A 1 93 ? -9.721 2.046 7.152 1.00 95.56 93 HIS A C 1
ATOM 790 O O . HIS A 1 93 ? -8.962 2.059 6.190 1.00 95.56 93 HIS A O 1
ATOM 796 N N . ARG A 1 94 ? -10.538 1.009 7.390 1.00 95.19 94 ARG A N 1
ATOM 797 C CA . ARG A 1 94 ? -10.596 -0.180 6.518 1.00 95.19 94 ARG A CA 1
ATOM 798 C C . ARG A 1 94 ? -10.994 0.170 5.083 1.00 95.19 94 ARG A C 1
ATOM 800 O O . ARG A 1 94 ? -10.391 -0.340 4.144 1.00 95.19 94 ARG A O 1
ATOM 807 N N . ALA A 1 95 ? -11.979 1.048 4.904 1.00 95.06 95 ALA A N 1
ATOM 808 C CA . ALA A 1 95 ? -12.368 1.516 3.576 1.00 95.06 95 ALA A CA 1
ATOM 809 C C . ALA A 1 95 ? -11.213 2.266 2.892 1.00 95.06 95 ALA A C 1
ATOM 811 O O . ALA A 1 95 ? -10.911 2.019 1.728 1.00 95.06 95 ALA A O 1
ATOM 812 N N . GLN A 1 96 ? -10.513 3.131 3.631 1.00 95.88 96 GLN A N 1
ATOM 813 C CA . GLN A 1 96 ? -9.375 3.880 3.108 1.00 95.88 96 GLN A CA 1
ATOM 814 C C . GLN A 1 96 ? -8.202 2.972 2.718 1.00 95.88 96 GLN A C 1
ATOM 816 O O . GLN A 1 96 ? -7.596 3.202 1.673 1.00 95.88 96 GLN A O 1
ATOM 821 N N . THR A 1 97 ? -7.904 1.930 3.501 1.00 94.44 97 THR A N 1
ATOM 822 C CA . THR A 1 97 ? -6.849 0.963 3.162 1.00 94.44 97 THR A CA 1
ATOM 823 C C . THR A 1 97 ? -7.189 0.170 1.907 1.00 94.44 97 THR A C 1
ATOM 825 O O . THR A 1 97 ? -6.339 0.041 1.038 1.00 94.44 97 THR A O 1
ATOM 828 N N . VAL A 1 98 ? -8.440 -0.284 1.754 1.00 94.62 98 VAL A N 1
ATOM 829 C CA . VAL A 1 98 ? -8.868 -1.010 0.544 1.00 94.62 98 VAL A CA 1
ATOM 830 C C . VAL A 1 98 ? -8.732 -0.125 -0.696 1.00 94.62 98 VAL A C 1
ATOM 832 O O . VAL A 1 98 ? -8.136 -0.540 -1.685 1.00 94.62 98 VAL A O 1
ATOM 835 N N . MET A 1 99 ? -9.197 1.125 -0.624 1.00 94.69 99 MET A N 1
ATOM 836 C CA . MET A 1 99 ? -9.065 2.082 -1.728 1.00 94.69 99 MET A CA 1
ATOM 837 C C . MET A 1 99 ? -7.599 2.401 -2.060 1.00 94.69 99 MET A C 1
ATOM 839 O O . MET A 1 99 ? -7.259 2.620 -3.223 1.00 94.69 99 MET A O 1
ATOM 843 N N . ALA A 1 100 ? -6.726 2.475 -1.051 1.00 94.38 100 ALA A N 1
ATOM 844 C CA . ALA A 1 100 ? -5.297 2.698 -1.252 1.00 94.38 100 ALA A CA 1
ATOM 845 C C . ALA A 1 100 ? -4.626 1.488 -1.921 1.00 94.38 100 ALA A C 1
ATOM 847 O O . ALA A 1 100 ? -3.862 1.675 -2.866 1.00 94.38 100 ALA A O 1
ATOM 848 N N . ASP A 1 101 ? -4.966 0.270 -1.496 1.00 94.62 101 ASP A N 1
ATOM 849 C CA . ASP A 1 101 ? -4.461 -0.973 -2.083 1.00 94.62 101 ASP A CA 1
ATOM 850 C C . ASP A 1 101 ? -4.921 -1.148 -3.535 1.00 94.62 101 ASP A C 1
ATOM 852 O O . ASP A 1 101 ? -4.140 -1.562 -4.391 1.00 94.62 101 ASP A O 1
ATOM 856 N N . GLU A 1 102 ? -6.175 -0.812 -3.845 1.00 94.81 102 GLU A N 1
ATOM 857 C CA . GLU A 1 102 ? -6.688 -0.830 -5.219 1.00 94.81 102 GLU A CA 1
ATOM 858 C C . GLU A 1 102 ? -5.946 0.169 -6.109 1.00 94.81 102 GLU A C 1
ATOM 860 O O . GLU A 1 102 ? -5.511 -0.189 -7.204 1.00 94.81 102 GLU A O 1
ATOM 865 N N . LYS A 1 103 ? -5.725 1.397 -5.622 1.00 94.94 103 LYS A N 1
ATOM 866 C CA . LYS A 1 103 ? -4.922 2.395 -6.342 1.00 94.94 103 LYS A CA 1
ATOM 867 C C . LYS A 1 103 ? -3.486 1.928 -6.547 1.00 94.94 103 LYS A C 1
ATOM 869 O O . LYS A 1 103 ? -2.962 2.094 -7.643 1.00 94.94 103 LYS A O 1
ATOM 874 N N . ALA A 1 104 ? -2.863 1.332 -5.532 1.00 93.62 104 ALA A N 1
ATOM 875 C CA . ALA A 1 104 ? -1.507 0.806 -5.636 1.00 93.62 104 ALA A CA 1
ATOM 876 C C . ALA A 1 104 ? -1.418 -0.292 -6.708 1.00 93.62 104 ALA A C 1
ATOM 878 O O . ALA A 1 104 ? -0.569 -0.212 -7.595 1.00 93.62 104 ALA A O 1
ATOM 879 N N . LYS A 1 105 ? -2.354 -1.250 -6.701 1.00 95.00 105 LYS A N 1
ATOM 880 C CA . LYS A 1 105 ? -2.437 -2.308 -7.722 1.00 95.00 105 LYS A CA 1
ATOM 881 C C . LYS A 1 105 ? -2.651 -1.751 -9.125 1.00 95.00 105 LYS A C 1
ATOM 883 O O . LYS A 1 105 ? -2.056 -2.249 -10.075 1.00 95.00 105 LYS A O 1
ATOM 888 N N . GLU A 1 106 ? -3.480 -0.722 -9.269 1.00 94.50 106 GLU A N 1
ATOM 889 C CA . GLU A 1 106 ? -3.702 -0.084 -10.567 1.00 94.50 106 GLU A CA 1
ATOM 890 C C . GLU A 1 106 ? -2.439 0.630 -11.065 1.00 94.50 106 GLU A C 1
ATOM 892 O O . GLU A 1 106 ? -2.047 0.471 -12.221 1.00 94.50 106 GLU A O 1
ATOM 897 N N . THR A 1 107 ? -1.736 1.350 -10.183 1.00 94.25 107 THR A N 1
ATOM 898 C CA . THR A 1 107 ? -0.453 1.973 -10.540 1.00 94.25 107 THR A CA 1
ATOM 899 C C . THR A 1 107 ? 0.615 0.942 -10.895 1.00 94.25 107 THR A C 1
ATOM 901 O O . THR A 1 107 ? 1.366 1.155 -11.842 1.00 94.25 107 THR A O 1
ATOM 904 N N . GLU A 1 108 ? 0.662 -0.192 -10.193 1.00 94.31 108 GLU A N 1
ATOM 905 C CA . GLU A 1 108 ? 1.590 -1.286 -10.478 1.00 94.31 108 GLU A CA 1
ATOM 906 C C . GLU A 1 108 ? 1.325 -1.896 -11.859 1.00 94.31 108 GLU A C 1
ATOM 908 O O . GLU A 1 108 ? 2.253 -2.026 -12.659 1.00 94.31 108 G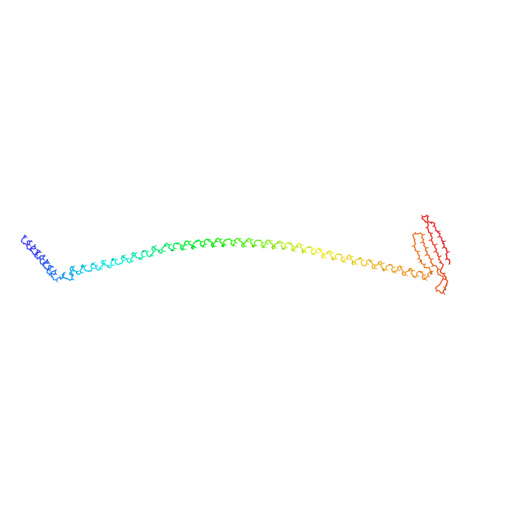LU A O 1
ATOM 913 N N . ARG A 1 109 ? 0.058 -2.181 -12.188 1.00 94.56 109 ARG A N 1
ATOM 914 C CA . ARG A 1 109 ? -0.335 -2.658 -13.525 1.00 94.56 109 ARG A CA 1
ATOM 915 C C . ARG A 1 109 ? 0.049 -1.665 -14.611 1.00 94.56 109 ARG A C 1
ATOM 917 O O . ARG A 1 109 ? 0.649 -2.055 -15.609 1.00 94.56 109 ARG A O 1
ATOM 924 N N . HIS A 1 110 ? -0.244 -0.383 -14.402 1.00 94.50 110 HIS A N 1
ATOM 925 C CA . HIS A 1 110 ? 0.098 0.652 -15.369 1.00 94.50 110 HIS A CA 1
ATOM 926 C C . HIS A 1 110 ? 1.613 0.739 -15.600 1.00 94.50 110 HIS A C 1
ATOM 928 O O . HIS A 1 110 ? 2.066 0.789 -16.744 1.00 94.50 110 HIS A O 1
ATOM 934 N N . LEU A 1 111 ? 2.413 0.700 -14.530 1.00 95.06 111 LEU A N 1
ATOM 935 C CA . LEU A 1 111 ? 3.872 0.684 -14.634 1.00 95.06 111 LEU A CA 1
ATOM 936 C C . LEU A 1 111 ? 4.377 -0.564 -15.359 1.00 95.06 111 LEU A C 1
ATOM 938 O O . LEU A 1 111 ? 5.276 -0.455 -16.191 1.00 95.06 111 LEU A O 1
ATOM 942 N N . GLN A 1 112 ? 3.784 -1.729 -15.100 1.00 95.75 112 GLN A N 1
ATOM 943 C CA . GLN A 1 112 ? 4.140 -2.971 -15.778 1.00 95.75 112 GLN A CA 1
ATOM 944 C C . GLN A 1 112 ? 3.839 -2.908 -17.283 1.00 95.75 112 GLN A C 1
ATOM 946 O O . GLN A 1 112 ? 4.676 -3.309 -18.093 1.00 95.75 112 GLN A O 1
ATOM 951 N N . GLU A 1 113 ? 2.693 -2.351 -17.680 1.00 95.75 113 GLU A N 1
ATOM 952 C CA . GLU A 1 113 ? 2.360 -2.130 -19.092 1.00 95.75 113 GLU A CA 1
ATOM 953 C C . GLU A 1 113 ? 3.325 -1.153 -19.770 1.00 95.75 113 GLU A C 1
ATOM 955 O O . GLU A 1 113 ? 3.773 -1.390 -20.895 1.00 95.75 113 GLU A O 1
ATOM 960 N N . VAL A 1 114 ? 3.655 -0.042 -19.103 1.00 95.62 114 VAL A N 1
ATOM 961 C CA . VAL A 1 114 ? 4.617 0.941 -19.620 1.00 95.62 114 VAL A CA 1
ATOM 962 C C . VAL A 1 114 ? 5.995 0.305 -19.771 1.00 95.62 114 VAL A C 1
ATOM 964 O O . VAL A 1 114 ? 6.631 0.488 -20.808 1.00 95.62 114 VAL A O 1
ATOM 967 N N . PHE A 1 115 ? 6.430 -0.482 -18.789 1.00 96.25 115 PHE A N 1
ATOM 968 C CA . PHE A 1 115 ? 7.700 -1.197 -18.835 1.00 96.25 115 PHE A CA 1
ATOM 969 C C . PHE A 1 115 ? 7.760 -2.168 -20.020 1.00 96.25 115 PHE A C 1
ATOM 971 O O . PHE A 1 115 ? 8.713 -2.123 -20.794 1.00 96.25 115 PHE A O 1
ATOM 978 N N . GLN A 1 116 ? 6.717 -2.976 -20.237 1.00 96.31 116 GLN A N 1
ATOM 979 C CA . GLN A 1 116 ? 6.644 -3.882 -21.391 1.00 96.31 116 GLN A CA 1
ATOM 980 C C . GLN A 1 116 ? 6.693 -3.125 -22.724 1.00 96.31 116 GLN A C 1
ATOM 982 O O . GLN A 1 116 ? 7.424 -3.512 -23.635 1.00 96.31 116 GLN A O 1
ATOM 987 N N . LYS A 1 117 ? 5.958 -2.011 -22.844 1.00 95.50 117 LYS A N 1
ATOM 988 C CA . LYS A 1 117 ? 5.996 -1.162 -24.047 1.00 95.50 117 LYS A CA 1
ATOM 989 C C . LYS A 1 117 ? 7.390 -0.589 -24.287 1.00 95.50 117 LYS A C 1
ATOM 991 O O . LYS A 1 117 ? 7.862 -0.600 -25.421 1.00 95.50 117 LYS A O 1
ATOM 996 N N . GLN A 1 118 ? 8.054 -0.103 -23.241 1.00 94.25 118 GLN A N 1
ATOM 997 C CA . GLN A 1 118 ? 9.419 0.414 -23.341 1.00 94.25 118 GLN A CA 1
ATOM 998 C C . GLN A 1 118 ? 10.409 -0.682 -23.733 1.00 94.25 118 GLN A C 1
ATOM 1000 O O . GLN A 1 118 ? 11.251 -0.446 -24.595 1.00 94.25 118 GLN A O 1
ATOM 1005 N N . GLN A 1 119 ? 10.275 -1.885 -23.175 1.00 96.00 119 GLN A N 1
ATOM 1006 C CA . GLN A 1 119 ? 11.117 -3.023 -23.526 1.00 96.00 119 GLN A CA 1
ATOM 1007 C C . GLN A 1 119 ? 10.998 -3.378 -25.015 1.00 96.00 119 GLN A C 1
ATOM 1009 O O . GLN A 1 119 ? 12.016 -3.506 -25.690 1.00 96.00 119 GLN A O 1
ATOM 1014 N N . LEU A 1 120 ? 9.778 -3.423 -25.560 1.00 96.94 120 LEU A N 1
ATOM 1015 C CA . LEU A 1 120 ? 9.556 -3.651 -26.994 1.00 96.94 120 LEU A CA 1
ATOM 1016 C C . LEU A 1 120 ? 10.195 -2.564 -27.871 1.00 96.94 120 LEU A C 1
ATOM 1018 O O . LEU A 1 120 ? 10.744 -2.858 -28.934 1.00 96.94 120 LEU A O 1
ATOM 1022 N N . VAL A 1 121 ? 10.132 -1.299 -27.445 1.00 96.50 121 VAL A N 1
ATOM 1023 C CA . VAL A 1 121 ? 10.788 -0.194 -28.163 1.00 96.50 121 VAL A CA 1
ATOM 1024 C C . VAL A 1 121 ? 12.306 -0.360 -28.134 1.00 96.50 121 VAL A C 1
ATOM 1026 O O . VAL A 1 121 ? 12.946 -0.198 -29.170 1.00 96.50 121 VAL A O 1
ATOM 1029 N N . VAL A 1 122 ? 12.879 -0.730 -26.987 1.00 96.94 122 VAL A N 1
ATOM 1030 C CA . VAL A 1 122 ? 14.319 -0.987 -26.856 1.00 96.94 122 VAL A CA 1
ATOM 1031 C C . VAL A 1 122 ? 14.752 -2.140 -27.759 1.00 96.94 122 VAL A C 1
ATOM 1033 O O . VAL A 1 122 ? 15.724 -1.984 -28.493 1.00 96.94 122 VAL A O 1
ATOM 1036 N N . GLU A 1 123 ? 14.020 -3.255 -27.774 1.00 96.88 123 GLU A N 1
ATOM 1037 C CA . GLU A 1 123 ? 14.302 -4.393 -28.660 1.00 96.88 123 GLU A CA 1
ATOM 1038 C C . GLU A 1 123 ? 14.238 -3.988 -30.139 1.00 96.88 123 GLU A C 1
ATOM 1040 O O . GLU A 1 123 ? 15.132 -4.316 -30.922 1.00 96.88 123 GLU A O 1
ATOM 1045 N N . LYS A 1 124 ? 13.231 -3.195 -30.527 1.00 97.06 124 LYS A N 1
ATOM 1046 C CA . LYS A 1 124 ? 13.124 -2.666 -31.892 1.00 97.06 124 LYS A CA 1
ATOM 1047 C C . LYS A 1 124 ? 14.306 -1.762 -32.249 1.00 97.06 124 LYS A C 1
ATOM 1049 O O . LYS A 1 124 ? 14.852 -1.885 -33.343 1.00 97.06 124 LYS A O 1
ATOM 1054 N N . CYS A 1 125 ? 14.709 -0.870 -31.347 1.00 96.12 125 CYS A N 1
ATOM 1055 C CA . CYS A 1 125 ? 15.863 0.000 -31.560 1.00 96.12 125 CYS A CA 1
ATOM 1056 C C . CYS A 1 125 ? 17.165 -0.802 -31.660 1.00 96.12 125 CYS A C 1
ATOM 1058 O O . CYS A 1 125 ? 17.982 -0.509 -32.527 1.00 96.12 125 CYS A O 1
ATOM 1060 N N . GLN A 1 126 ? 17.345 -1.838 -30.836 1.00 96.19 126 GLN A N 1
ATOM 1061 C CA . GLN A 1 126 ? 18.497 -2.737 -30.929 1.00 96.19 126 GLN A CA 1
ATOM 1062 C C . GLN A 1 126 ? 18.549 -3.440 -32.287 1.00 96.19 126 GLN A C 1
ATOM 1064 O O . GLN A 1 126 ? 19.599 -3.449 -32.926 1.00 96.19 126 GLN A O 1
ATOM 1069 N N . LEU A 1 127 ? 17.416 -3.955 -32.774 1.00 97.12 127 LEU A N 1
ATOM 1070 C CA . LEU A 1 127 ? 17.347 -4.581 -34.093 1.00 97.12 127 LEU A CA 1
ATOM 1071 C C . LEU A 1 127 ? 17.715 -3.595 -35.212 1.00 97.12 127 LEU A C 1
ATOM 1073 O O . LEU A 1 127 ? 18.493 -3.937 -36.098 1.00 97.12 127 LEU A O 1
ATOM 1077 N N . GLN A 1 128 ? 17.200 -2.364 -35.156 1.00 97.06 128 GLN A N 1
ATOM 1078 C CA . GLN A 1 128 ? 17.543 -1.315 -36.122 1.00 97.06 128 GLN A CA 1
ATOM 1079 C C . GLN A 1 128 ? 19.026 -0.931 -36.058 1.00 97.06 128 GLN A C 1
ATOM 1081 O O . GLN A 1 128 ? 19.649 -0.715 -37.094 1.00 97.06 128 GLN A O 1
ATOM 1086 N N . MET A 1 129 ? 19.611 -0.872 -34.859 1.00 95.94 129 MET A N 1
ATOM 1087 C CA . MET A 1 129 ? 21.044 -0.624 -34.701 1.00 95.94 129 MET A CA 1
ATOM 1088 C C . MET A 1 129 ? 21.882 -1.733 -35.338 1.00 95.94 129 MET A C 1
ATOM 1090 O O . MET A 1 129 ? 22.867 -1.428 -36.003 1.00 95.94 129 MET A O 1
ATOM 1094 N N . GLU A 1 130 ? 21.509 -3.001 -35.162 1.00 97.38 130 GLU A N 1
ATOM 1095 C CA . GLU A 1 130 ? 22.225 -4.115 -35.797 1.00 97.38 130 GLU A CA 1
ATOM 1096 C C . GLU A 1 130 ? 22.067 -4.112 -37.323 1.00 97.38 130 GLU A C 1
ATOM 1098 O O . GLU A 1 130 ? 23.045 -4.337 -38.033 1.00 97.38 130 GLU A O 1
ATOM 1103 N N . GLN A 1 131 ? 20.886 -3.763 -37.843 1.00 97.56 131 GLN A N 1
ATOM 1104 C CA . GLN A 1 131 ? 20.677 -3.582 -39.285 1.00 97.56 131 GLN A CA 1
ATOM 1105 C C . GLN A 1 131 ? 21.585 -2.488 -39.858 1.00 97.56 131 GLN A C 1
ATOM 1107 O O . GLN A 1 131 ? 22.301 -2.731 -40.825 1.00 97.56 131 GLN A O 1
ATOM 1112 N N . LEU A 1 132 ? 21.623 -1.315 -39.220 1.00 97.19 132 LEU A N 1
ATOM 1113 C CA . LEU A 1 132 ? 22.475 -0.207 -39.656 1.00 97.19 132 LEU A CA 1
ATOM 1114 C C . LEU A 1 132 ? 23.966 -0.555 -39.584 1.00 97.19 132 LEU A C 1
ATOM 1116 O O . LEU A 1 132 ? 24.729 -0.167 -40.465 1.00 97.19 132 LEU A O 1
ATOM 1120 N N . LYS A 1 133 ? 24.403 -1.304 -38.564 1.00 97.12 133 LYS A N 1
ATOM 1121 C CA . LYS A 1 133 ? 25.792 -1.787 -38.488 1.00 97.12 133 LYS A CA 1
ATOM 1122 C C . LYS A 1 133 ? 26.139 -2.692 -39.665 1.00 97.12 133 LYS A C 1
ATOM 1124 O O . LYS A 1 133 ? 27.240 -2.586 -40.200 1.00 97.12 133 LYS A O 1
ATOM 1129 N N . GLU A 1 134 ? 25.228 -3.574 -40.060 1.00 97.31 134 GLU A N 1
ATOM 1130 C CA . GLU A 1 134 ? 25.460 -4.470 -41.191 1.00 97.31 134 GLU A CA 1
ATOM 1131 C C . GLU A 1 134 ? 25.450 -3.715 -42.527 1.00 97.31 134 GLU A C 1
ATOM 1133 O O . GLU A 1 134 ? 26.303 -3.959 -43.381 1.00 97.31 134 GLU A O 1
ATOM 1138 N N . GLU A 1 135 ? 24.568 -2.725 -42.682 1.00 97.56 135 GLU A N 1
ATOM 1139 C CA . GLU A 1 135 ? 24.584 -1.820 -43.835 1.00 97.56 135 GLU A CA 1
ATOM 1140 C C . GLU A 1 135 ? 25.915 -1.069 -43.941 1.00 97.56 135 GLU A C 1
ATOM 1142 O O . GLU A 1 135 ? 26.528 -1.069 -45.010 1.00 97.56 135 GLU A O 1
ATOM 1147 N N . ILE A 1 136 ? 26.415 -0.507 -42.834 1.00 96.94 136 ILE A N 1
ATOM 1148 C CA . ILE A 1 136 ? 27.721 0.164 -42.790 1.00 96.94 136 ILE A CA 1
ATOM 1149 C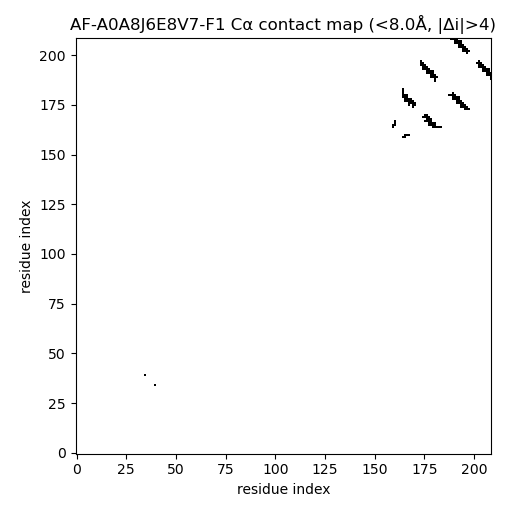 C . ILE A 1 136 ? 28.835 -0.792 -43.225 1.00 96.94 136 ILE A C 1
ATOM 1151 O O . ILE A 1 136 ? 29.597 -0.448 -44.125 1.00 96.94 136 ILE A O 1
ATOM 1155 N N . ARG A 1 137 ? 28.892 -2.015 -42.680 1.00 97.94 137 ARG A N 1
ATOM 1156 C CA . ARG A 1 137 ? 29.890 -3.020 -43.096 1.00 97.94 137 ARG A CA 1
ATOM 1157 C C . ARG A 1 137 ? 29.807 -3.336 -44.585 1.00 97.94 137 ARG A C 1
ATOM 1159 O O . ARG A 1 137 ? 30.832 -3.485 -45.248 1.00 97.94 137 ARG A O 1
ATOM 1166 N N . SER A 1 138 ? 28.597 -3.450 -45.128 1.00 96.94 138 SER A N 1
ATOM 1167 C CA . SER A 1 138 ? 28.402 -3.729 -46.552 1.00 96.94 138 SER A CA 1
ATOM 1168 C C . SER A 1 138 ? 28.905 -2.581 -47.439 1.00 96.94 138 SER A C 1
ATOM 1170 O O . SER A 1 138 ? 29.508 -2.828 -48.489 1.00 96.94 138 SER A O 1
ATOM 1172 N N . LEU A 1 139 ? 28.711 -1.335 -46.991 1.00 96.88 139 LEU A N 1
ATOM 1173 C CA . LEU A 1 139 ? 29.188 -0.130 -47.663 1.00 96.88 139 LEU A CA 1
ATOM 1174 C C . LEU A 1 139 ? 30.707 0.004 -47.565 1.00 96.88 139 LEU A C 1
ATOM 1176 O O . LEU A 1 139 ? 31.338 0.313 -48.572 1.00 96.88 139 LEU A O 1
ATOM 1180 N N . GLU A 1 140 ? 31.299 -0.290 -46.408 1.00 96.94 140 GLU A N 1
ATOM 1181 C CA . GLU A 1 140 ? 32.755 -0.340 -46.222 1.00 96.94 140 GLU A CA 1
ATOM 1182 C C . GLU A 1 140 ? 33.387 -1.350 -47.186 1.00 96.94 140 GLU A C 1
ATOM 1184 O O . GLU A 1 140 ? 34.262 -0.995 -47.972 1.00 96.94 140 GLU A O 1
ATOM 1189 N N . GLN A 1 141 ? 32.856 -2.575 -47.247 1.00 96.62 141 GLN A N 1
ATOM 1190 C CA . GLN A 1 141 ? 33.326 -3.587 -48.199 1.00 96.62 141 GLN A CA 1
ATOM 1191 C C . GLN A 1 141 ? 33.159 -3.148 -49.660 1.00 96.62 141 GLN A C 1
ATOM 1193 O O . GLN A 1 141 ? 33.981 -3.481 -50.517 1.00 96.62 141 GLN A O 1
ATOM 1198 N N . ALA A 1 142 ? 32.076 -2.440 -49.988 1.00 96.56 142 ALA A N 1
ATOM 1199 C CA . ALA A 1 142 ? 31.880 -1.903 -51.328 1.00 96.56 142 ALA A CA 1
ATOM 1200 C C . ALA A 1 142 ? 32.912 -0.814 -51.654 1.00 96.56 142 ALA A C 1
ATOM 1202 O O . ALA A 1 142 ? 33.476 -0.837 -52.749 1.00 96.56 142 ALA A O 1
ATOM 1203 N N . ALA A 1 143 ? 33.186 0.090 -50.713 1.00 96.00 143 ALA A N 1
ATOM 1204 C CA . ALA A 1 143 ? 34.198 1.127 -50.850 1.00 96.00 143 ALA A CA 1
ATOM 1205 C C . ALA A 1 143 ? 35.596 0.520 -51.031 1.00 96.00 143 ALA A C 1
ATOM 1207 O O . ALA A 1 143 ? 36.292 0.892 -51.973 1.00 96.00 143 ALA A O 1
ATOM 1208 N N . ASP A 1 144 ? 35.965 -0.484 -50.233 1.00 97.00 144 ASP A N 1
ATOM 1209 C CA . ASP A 1 144 ? 37.242 -1.195 -50.365 1.00 97.00 144 ASP A CA 1
ATOM 1210 C C . ASP A 1 144 ? 37.393 -1.836 -51.748 1.00 97.00 144 ASP A C 1
ATOM 1212 O O . ASP A 1 144 ? 38.430 -1.700 -52.401 1.00 97.00 144 ASP A O 1
ATOM 1216 N N . ARG A 1 145 ? 36.335 -2.487 -52.255 1.00 96.31 145 ARG A N 1
ATOM 1217 C CA . ARG A 1 145 ? 36.331 -3.043 -53.619 1.00 96.31 145 ARG A CA 1
ATOM 1218 C C . ARG A 1 145 ? 36.568 -1.966 -54.675 1.00 96.31 145 ARG A C 1
ATOM 1220 O O . ARG A 1 145 ? 37.349 -2.196 -55.599 1.00 96.31 145 ARG A O 1
ATOM 1227 N N . TRP A 1 146 ? 35.924 -0.806 -54.545 1.00 95.69 146 TRP A N 1
ATOM 1228 C CA . TRP A 1 146 ? 36.126 0.324 -55.455 1.00 95.69 146 TRP A CA 1
ATOM 1229 C C . TRP A 1 146 ? 37.543 0.886 -55.373 1.00 95.69 146 TRP A C 1
ATOM 1231 O O . TRP A 1 146 ? 38.159 1.106 -56.414 1.00 95.69 146 TRP A O 1
ATOM 1241 N N . ILE A 1 147 ? 38.089 1.050 -54.167 1.00 95.81 147 ILE A N 1
ATOM 1242 C CA . ILE A 1 147 ? 39.468 1.501 -53.948 1.00 95.81 147 ILE A CA 1
ATOM 1243 C C . ILE A 1 147 ? 40.450 0.519 -54.595 1.00 95.81 147 ILE A C 1
ATOM 1245 O O . ILE A 1 147 ? 41.337 0.931 -55.342 1.00 95.81 147 ILE A O 1
ATOM 1249 N N . HIS A 1 148 ? 40.276 -0.788 -54.387 1.00 96.00 148 HIS A N 1
ATOM 1250 C CA . HIS A 1 148 ? 41.114 -1.807 -55.019 1.00 96.00 148 HIS A CA 1
ATOM 1251 C C . HIS A 1 148 ? 41.004 -1.797 -56.549 1.00 96.00 148 HIS A C 1
ATOM 1253 O O . HIS A 1 148 ? 42.024 -1.901 -57.234 1.00 96.00 148 HIS A O 1
ATOM 1259 N N . ALA A 1 149 ? 39.796 -1.647 -57.099 1.00 95.19 149 ALA A N 1
ATOM 1260 C CA . ALA A 1 149 ? 39.585 -1.549 -58.541 1.00 95.19 149 ALA A CA 1
ATOM 1261 C C . ALA A 1 149 ? 40.253 -0.296 -59.128 1.00 95.19 149 ALA A C 1
ATOM 1263 O O . ALA A 1 149 ? 40.978 -0.399 -60.117 1.00 95.19 149 ALA A O 1
ATOM 1264 N N . ALA A 1 150 ? 40.079 0.862 -58.489 1.00 93.88 150 ALA A N 1
ATOM 1265 C CA . ALA A 1 150 ? 40.707 2.117 -58.890 1.00 93.88 150 ALA A CA 1
ATOM 1266 C C . ALA A 1 150 ? 42.240 2.031 -58.826 1.00 93.88 150 ALA A C 1
ATOM 1268 O O . ALA A 1 150 ? 42.915 2.406 -59.783 1.00 93.88 150 ALA A O 1
ATOM 1269 N N . ASN A 1 151 ? 42.797 1.456 -57.756 1.00 93.88 151 ASN A N 1
ATOM 1270 C CA . ASN A 1 151 ? 44.240 1.251 -57.607 1.00 93.88 151 ASN A CA 1
ATOM 1271 C C . ASN A 1 151 ? 44.805 0.313 -58.674 1.00 93.88 151 ASN A C 1
ATOM 1273 O O . ASN A 1 151 ? 45.883 0.567 -59.211 1.00 93.88 151 ASN A O 1
ATOM 1277 N N . ARG A 1 152 ? 44.081 -0.758 -59.015 1.00 93.94 152 ARG A N 1
ATOM 1278 C CA . ARG A 1 152 ? 44.472 -1.667 -60.097 1.00 93.94 152 ARG A CA 1
ATOM 1279 C C . ARG A 1 152 ? 44.453 -0.957 -61.448 1.00 93.94 152 ARG A C 1
ATOM 1281 O O . ARG A 1 152 ? 45.413 -1.094 -62.199 1.00 93.94 152 ARG A O 1
ATOM 1288 N N . SER A 1 153 ? 43.404 -0.195 -61.748 1.00 89.75 153 SER A N 1
ATOM 1289 C CA . SER A 1 153 ? 43.317 0.593 -62.983 1.00 89.75 153 SER A CA 1
ATOM 1290 C C . SER A 1 153 ? 44.423 1.643 -63.066 1.00 89.75 153 SER A C 1
ATOM 1292 O O . SER A 1 153 ? 45.072 1.753 -64.100 1.00 89.75 153 SER A O 1
ATOM 1294 N N . SER A 1 154 ? 44.700 2.347 -61.966 1.00 87.62 154 SER A N 1
ATOM 1295 C CA . SER A 1 154 ? 45.802 3.311 -61.866 1.00 87.62 154 SER A CA 1
ATOM 1296 C C . SER A 1 154 ? 47.164 2.639 -62.077 1.00 87.62 154 SER A C 1
ATOM 1298 O O . SER A 1 154 ? 47.985 3.112 -62.856 1.00 87.62 154 SER A O 1
ATOM 1300 N N . SER A 1 155 ? 47.375 1.466 -61.474 1.00 89.44 155 SER A N 1
ATOM 1301 C CA . SER A 1 155 ? 48.607 0.686 -61.639 1.00 89.44 155 SER A CA 1
ATOM 1302 C C . SER A 1 155 ? 48.788 0.191 -63.079 1.00 89.44 155 SER A C 1
ATOM 1304 O O . SER A 1 155 ? 49.890 0.249 -63.615 1.00 89.44 155 SER A O 1
ATOM 1306 N N . LEU A 1 156 ? 47.714 -0.265 -63.734 1.00 86.06 156 LEU A N 1
ATOM 1307 C CA . LEU A 1 156 ? 47.740 -0.640 -65.152 1.00 86.06 156 LEU A CA 1
ATOM 1308 C C . LEU A 1 156 ? 48.019 0.567 -66.050 1.00 86.06 156 LEU A C 1
ATOM 1310 O O . LEU A 1 156 ? 48.819 0.443 -66.971 1.00 86.06 156 LEU A O 1
ATOM 1314 N N . ALA A 1 157 ? 47.414 1.723 -65.771 1.00 81.44 157 ALA A N 1
ATOM 1315 C CA . ALA A 1 157 ? 47.701 2.962 -66.489 1.00 81.44 157 ALA A CA 1
ATOM 1316 C C . ALA A 1 157 ? 49.175 3.376 -66.339 1.00 81.44 157 ALA A C 1
ATOM 1318 O O . ALA A 1 157 ? 49.804 3.718 -67.334 1.00 81.44 157 ALA A O 1
ATOM 1319 N N . GLY A 1 158 ? 49.747 3.261 -65.135 1.00 81.69 158 GLY A N 1
ATOM 1320 C CA . GLY A 1 158 ? 51.169 3.516 -64.888 1.00 81.69 158 GLY A CA 1
ATOM 1321 C C . GLY A 1 158 ? 52.106 2.535 -65.604 1.00 81.69 158 GLY A C 1
ATOM 1322 O O . GLY A 1 158 ? 53.145 2.928 -66.123 1.00 81.69 158 GLY A O 1
ATOM 1323 N N . LEU A 1 159 ? 51.739 1.252 -65.687 1.00 81.94 159 LEU A N 1
ATOM 1324 C CA . LEU A 1 159 ? 52.506 0.274 -66.466 1.00 81.94 159 LEU A CA 1
ATOM 1325 C C . LEU A 1 159 ? 52.401 0.535 -67.970 1.00 81.94 159 LEU A C 1
ATOM 1327 O O . LEU A 1 159 ? 53.399 0.419 -68.673 1.00 81.94 159 LEU A O 1
ATOM 1331 N N . LEU A 1 160 ? 51.215 0.887 -68.471 1.00 75.62 160 LEU A N 1
ATOM 1332 C CA . LEU A 1 160 ? 51.023 1.234 -69.878 1.00 75.62 160 LEU A CA 1
ATOM 1333 C C . LEU A 1 160 ? 51.824 2.479 -70.255 1.00 75.62 160 LEU A C 1
ATOM 1335 O O . LEU A 1 160 ? 52.482 2.464 -71.293 1.00 75.62 160 LEU A O 1
ATOM 1339 N N . SER A 1 161 ? 51.837 3.508 -69.404 1.00 71.50 161 SER A N 1
ATOM 1340 C CA . SER A 1 161 ? 52.636 4.705 -69.661 1.00 71.50 161 SER A CA 1
ATOM 1341 C C . SER A 1 161 ? 54.136 4.424 -69.645 1.00 71.50 161 SER A C 1
ATOM 1343 O O . SER A 1 161 ? 54.851 4.923 -70.509 1.00 71.50 161 SER A O 1
ATOM 1345 N N . HIS A 1 162 ? 54.608 3.557 -68.746 1.00 72.81 162 HIS A N 1
ATOM 1346 C CA . HIS A 1 162 ? 56.003 3.112 -68.716 1.00 72.81 162 HIS A CA 1
ATOM 1347 C C . HIS A 1 162 ? 56.384 2.258 -69.941 1.00 72.81 162 HIS A C 1
ATOM 1349 O O . HIS A 1 162 ? 57.441 2.454 -70.533 1.00 72.81 162 HIS A O 1
ATOM 1355 N N . LEU A 1 163 ? 55.523 1.324 -70.358 1.00 69.56 163 LEU A N 1
ATOM 1356 C CA . LEU A 1 163 ? 55.810 0.392 -71.457 1.00 69.56 163 LEU A CA 1
ATOM 1357 C C . LEU A 1 163 ? 55.672 1.017 -72.850 1.00 69.56 163 LEU A C 1
ATOM 1359 O O . LEU A 1 163 ? 56.373 0.604 -73.771 1.00 69.56 163 LEU A O 1
ATOM 1363 N N . GLN A 1 164 ? 54.750 1.964 -73.024 1.00 68.25 164 GLN A N 1
ATOM 1364 C CA . GLN A 1 164 ? 54.473 2.601 -74.317 1.00 68.25 164 GLN A CA 1
ATOM 1365 C C . GLN A 1 164 ? 55.092 3.998 -74.437 1.00 68.25 164 GLN A C 1
ATOM 1367 O O . GLN A 1 164 ? 55.043 4.588 -75.512 1.00 68.25 164 GLN A O 1
ATOM 1372 N N . GLY A 1 165 ? 55.640 4.542 -73.346 1.00 68.25 165 GLY A N 1
ATOM 1373 C CA . GLY A 1 165 ? 56.132 5.916 -73.286 1.00 68.25 165 GLY A CA 1
ATOM 1374 C C . GLY A 1 165 ? 55.023 6.973 -73.339 1.00 68.25 165 GLY A C 1
ATOM 1375 O O . GLY A 1 165 ? 55.319 8.160 -73.362 1.00 68.25 165 GLY A O 1
ATOM 1376 N N . VAL A 1 166 ? 53.743 6.595 -73.355 1.00 71.44 166 VAL A N 1
ATOM 1377 C CA . VAL A 1 166 ? 52.618 7.535 -73.481 1.00 71.44 166 VAL A CA 1
ATOM 1378 C C . VAL A 1 166 ? 52.016 7.829 -72.107 1.00 71.44 166 VAL A C 1
ATOM 1380 O O . VAL A 1 166 ? 51.396 6.959 -71.503 1.00 71.44 166 VAL A O 1
ATOM 1383 N N . SER A 1 167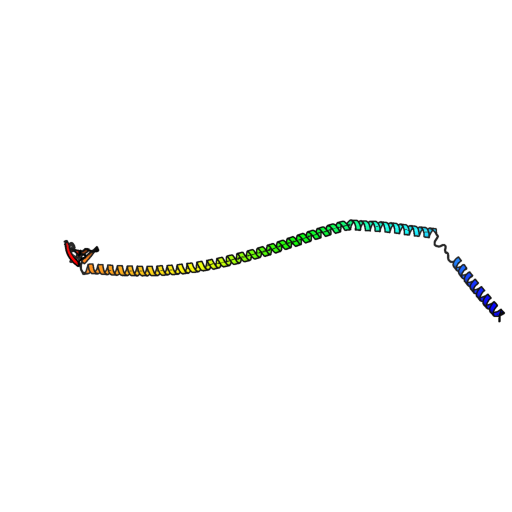 ? 52.145 9.056 -71.609 1.00 71.62 167 SER A N 1
ATOM 1384 C CA . SER A 1 167 ? 51.473 9.521 -70.394 1.00 71.62 167 SER A CA 1
ATOM 1385 C C . SER A 1 167 ? 50.249 10.363 -70.737 1.00 71.62 167 SER A C 1
ATOM 1387 O O . SER A 1 167 ? 50.351 11.391 -71.398 1.00 71.62 167 SER A O 1
ATOM 1389 N N . LEU A 1 168 ? 49.085 9.946 -70.253 1.00 69.94 168 LEU A N 1
ATOM 1390 C CA . LEU A 1 168 ? 47.856 10.725 -70.347 1.00 69.94 168 LEU A CA 1
ATOM 1391 C C . LEU A 1 168 ? 47.892 11.899 -69.357 1.00 69.94 168 LEU A C 1
ATOM 1393 O O . LEU A 1 168 ? 48.048 11.673 -68.159 1.00 69.94 168 LEU A O 1
ATOM 1397 N N . VAL A 1 169 ? 47.752 13.133 -69.853 1.00 75.38 169 VAL A N 1
ATOM 1398 C CA . VAL A 1 169 ? 47.884 14.368 -69.056 1.00 75.38 169 VAL A CA 1
ATOM 1399 C C . VAL A 1 169 ? 46.522 14.887 -68.606 1.00 75.38 169 VAL A C 1
ATOM 1401 O O . VAL A 1 169 ? 46.337 15.210 -67.433 1.00 75.38 169 VAL A O 1
ATOM 1404 N N . SER A 1 170 ? 45.550 14.941 -69.516 1.00 77.31 170 SER A N 1
ATOM 1405 C CA . SER A 1 170 ? 44.179 15.348 -69.204 1.00 77.31 170 SER A CA 1
ATOM 1406 C C . SER A 1 170 ? 43.168 14.653 -70.114 1.00 77.31 170 SER A C 1
ATOM 1408 O O . SER A 1 170 ? 43.444 14.331 -71.271 1.00 77.31 170 SER A O 1
ATOM 1410 N N . VAL A 1 171 ? 41.978 14.419 -69.560 1.00 77.38 171 VAL A N 1
ATOM 1411 C CA . VAL A 1 171 ? 40.788 13.970 -70.289 1.00 77.38 171 VAL A CA 1
ATOM 1412 C C . VAL A 1 171 ? 39.684 14.983 -70.009 1.00 77.38 171 VAL A C 1
ATOM 1414 O O . VAL A 1 171 ? 39.301 15.163 -68.853 1.00 77.38 171 VAL A O 1
ATOM 1417 N N . GLY A 1 172 ? 39.193 15.646 -71.049 1.00 74.88 172 GLY A N 1
ATOM 1418 C CA . GLY A 1 172 ? 38.003 16.491 -71.033 1.00 74.88 172 GLY A CA 1
ATOM 1419 C C . GLY A 1 172 ? 36.882 15.890 -71.886 1.00 74.88 172 GLY A C 1
ATOM 1420 O O . GLY A 1 172 ? 37.081 14.921 -72.616 1.00 74.88 172 GLY A O 1
ATOM 1421 N N . ASP A 1 173 ? 35.690 16.483 -71.835 1.00 73.19 173 ASP A N 1
ATOM 1422 C CA . ASP A 1 173 ? 34.506 15.954 -72.536 1.00 73.19 173 ASP A CA 1
ATOM 1423 C C . ASP A 1 173 ? 34.640 15.953 -74.078 1.00 73.19 173 ASP A C 1
ATOM 1425 O O . ASP A 1 173 ? 33.933 15.216 -74.772 1.00 73.19 173 ASP A O 1
ATOM 1429 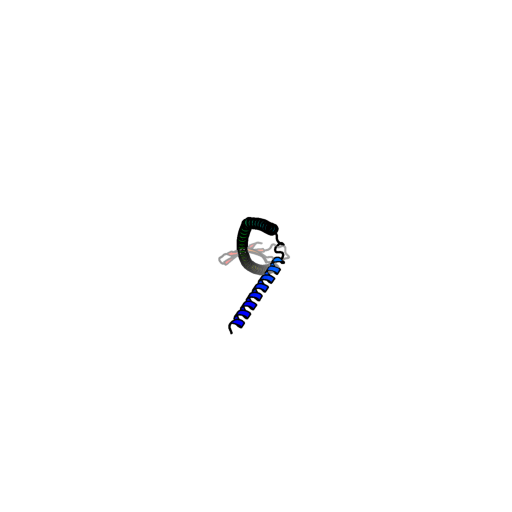N N . LYS A 1 174 ? 35.538 16.784 -74.628 1.00 76.62 174 LYS A N 1
ATOM 1430 C CA . LYS A 1 174 ? 35.798 16.945 -76.076 1.00 76.62 174 LYS A CA 1
ATOM 1431 C C . LYS A 1 174 ? 37.287 17.038 -76.434 1.00 76.62 174 LYS A C 1
ATOM 1433 O O . LYS A 1 174 ? 37.625 17.419 -77.552 1.00 76.62 174 LYS A O 1
ATOM 1438 N N . GLU A 1 175 ? 38.157 16.740 -75.477 1.00 80.25 175 GLU A N 1
ATOM 1439 C CA . GLU A 1 175 ? 39.599 16.978 -75.546 1.00 80.25 175 GLU A CA 1
ATOM 1440 C C . GLU A 1 175 ? 40.337 15.847 -74.818 1.00 80.25 175 GLU A C 1
ATOM 1442 O O . GLU A 1 175 ? 39.960 15.468 -73.711 1.00 80.25 175 GLU A O 1
ATOM 1447 N N . LEU A 1 176 ? 41.405 15.321 -75.410 1.00 80.44 176 LEU A N 1
ATOM 1448 C CA . LEU A 1 176 ? 42.304 14.345 -74.800 1.00 80.44 176 LEU A CA 1
ATOM 1449 C C . LEU A 1 176 ? 43.750 14.770 -75.045 1.00 80.44 176 LEU A C 1
ATOM 1451 O O . LEU A 1 176 ? 44.174 14.849 -76.196 1.00 80.44 176 LEU A O 1
ATOM 1455 N N . VAL A 1 177 ? 44.510 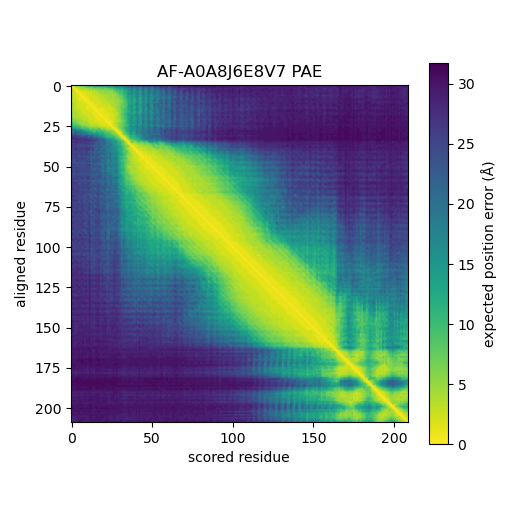15.001 -73.976 1.00 79.69 177 VAL A N 1
ATOM 1456 C CA . VAL A 1 177 ? 45.916 15.424 -74.061 1.00 79.69 177 VAL A CA 1
ATOM 1457 C C . VAL A 1 177 ? 46.835 14.291 -73.621 1.00 79.69 177 VAL A C 1
ATOM 1459 O O . VAL A 1 177 ? 46.748 13.799 -72.492 1.00 79.69 177 VAL A O 1
ATOM 1462 N N . LEU A 1 178 ? 47.738 13.888 -74.511 1.00 78.19 178 LEU A N 1
ATOM 1463 C CA . LEU A 1 178 ? 48.679 12.782 -74.336 1.00 78.19 178 LEU A CA 1
ATOM 1464 C C . LEU A 1 178 ? 50.114 13.283 -74.523 1.00 78.19 178 LEU A C 1
ATOM 1466 O O . LEU A 1 178 ? 50.401 13.942 -75.510 1.00 78.19 178 LEU A O 1
ATOM 1470 N N . ASP A 1 179 ? 51.032 12.905 -73.643 1.00 78.06 179 ASP A N 1
ATOM 1471 C CA . ASP A 1 179 ? 52.467 13.174 -73.776 1.00 78.06 179 ASP A CA 1
ATOM 1472 C C . ASP A 1 179 ? 53.188 11.869 -74.161 1.00 78.06 179 ASP A C 1
ATOM 1474 O O . ASP A 1 179 ? 53.100 10.870 -73.449 1.00 78.06 179 ASP A O 1
ATOM 1478 N N . ILE A 1 180 ? 53.893 11.848 -75.295 1.00 74.06 180 ILE A N 1
ATOM 1479 C CA . ILE A 1 180 ? 54.594 10.668 -75.823 1.00 74.06 180 ILE A CA 1
ATOM 1480 C C . ILE A 1 180 ? 56.106 10.820 -75.622 1.00 74.06 180 ILE A C 1
ATOM 1482 O O . ILE A 1 180 ? 56.732 11.760 -76.112 1.00 74.06 180 ILE A O 1
ATOM 1486 N N . HIS A 1 181 ? 56.700 9.841 -74.950 1.00 71.38 181 HIS A N 1
ATOM 1487 C CA . HIS A 1 181 ? 58.116 9.723 -74.632 1.00 71.38 181 HIS A CA 1
ATOM 1488 C C . HIS A 1 181 ? 58.727 8.588 -75.453 1.00 71.38 181 HIS A C 1
ATOM 1490 O O . HIS A 1 181 ? 58.202 7.479 -75.505 1.00 71.38 181 HIS A O 1
ATOM 1496 N N . VAL A 1 182 ? 59.865 8.850 -76.093 1.00 63.84 182 VAL A N 1
ATOM 1497 C CA . VAL A 1 182 ? 60.508 7.884 -77.001 1.00 63.84 182 VAL A CA 1
ATOM 1498 C C . VAL A 1 182 ? 61.471 6.940 -76.252 1.00 63.84 182 VAL A C 1
ATOM 1500 O O . VAL A 1 182 ? 61.787 5.868 -76.763 1.00 63.84 182 VAL A O 1
ATOM 1503 N N . SER A 1 183 ? 61.921 7.292 -75.034 1.00 59.25 183 SER A N 1
ATOM 1504 C CA . SER A 1 183 ? 62.741 6.441 -74.147 1.00 59.25 183 SER A CA 1
ATOM 1505 C C . SER A 1 183 ? 62.961 7.087 -72.769 1.00 59.25 183 SER A C 1
ATOM 1507 O O . SER A 1 183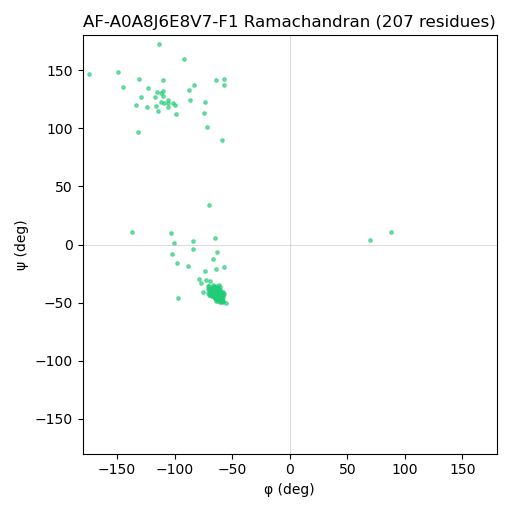 ? 63.154 8.297 -72.687 1.00 59.25 183 SER A O 1
ATOM 1509 N N . GLU A 1 184 ? 63.044 6.291 -71.694 1.00 57.12 184 GLU A N 1
ATOM 1510 C CA . GLU A 1 184 ? 63.364 6.770 -70.330 1.00 57.12 184 GLU A CA 1
ATOM 1511 C C . GLU A 1 184 ? 64.792 7.323 -70.171 1.00 57.12 184 GLU A C 1
ATOM 1513 O O . GLU A 1 184 ? 65.121 7.920 -69.149 1.00 57.12 184 GLU A O 1
ATOM 1518 N N . LYS A 1 185 ? 65.675 7.107 -71.154 1.00 54.09 185 LYS A N 1
ATOM 1519 C CA . LYS A 1 185 ? 67.111 7.430 -71.050 1.00 54.09 185 LYS A CA 1
ATOM 1520 C C . LYS A 1 185 ? 67.535 8.700 -71.787 1.00 54.09 185 LYS A C 1
ATOM 1522 O O . LYS A 1 185 ? 68.731 8.944 -71.923 1.00 54.09 185 LYS A O 1
ATOM 1527 N N . THR A 1 186 ? 66.592 9.499 -72.275 1.00 53.38 186 THR A N 1
ATOM 1528 C CA . THR A 1 186 ? 66.887 10.725 -73.029 1.00 53.38 186 THR A CA 1
ATOM 1529 C C . THR A 1 186 ? 66.124 11.914 -72.459 1.00 53.38 186 THR A C 1
ATOM 1531 O O . THR A 1 186 ? 64.905 11.853 -72.361 1.00 53.38 186 THR A O 1
ATOM 1534 N N . GLU A 1 187 ? 66.833 13.005 -72.148 1.00 56.19 187 GLU A N 1
ATOM 1535 C CA . GLU A 1 187 ? 66.303 14.306 -71.681 1.00 56.19 187 GLU A CA 1
ATOM 1536 C C . GLU A 1 187 ? 65.546 15.086 -72.785 1.00 56.19 187 GLU A C 1
ATOM 1538 O O . GLU A 1 187 ? 65.622 16.309 -72.872 1.00 56.19 187 GLU A O 1
ATOM 1543 N N . ILE A 1 188 ? 64.857 14.388 -73.690 1.00 62.94 188 ILE A N 1
ATOM 1544 C CA . ILE A 1 188 ? 64.100 15.010 -74.781 1.00 62.94 188 ILE A CA 1
ATOM 1545 C C . ILE A 1 188 ? 62.698 15.334 -74.258 1.00 62.94 188 ILE A C 1
ATOM 1547 O O . ILE A 1 188 ? 62.068 14.490 -73.620 1.00 62.94 188 ILE A O 1
ATOM 1551 N N . ALA A 1 189 ? 62.223 16.554 -74.525 1.00 64.38 189 ALA A N 1
ATOM 1552 C CA . ALA A 1 189 ? 60.877 16.981 -74.156 1.00 64.38 189 ALA A CA 1
ATOM 1553 C C . ALA A 1 189 ? 59.817 16.034 -74.761 1.00 64.38 189 ALA A C 1
ATOM 1555 O O . ALA A 1 189 ? 59.965 15.620 -75.917 1.00 64.38 189 ALA A O 1
ATOM 1556 N N . PRO A 1 190 ? 58.777 15.654 -73.999 1.00 69.69 190 PRO A N 1
ATOM 1557 C CA . PRO A 1 190 ? 57.730 14.781 -74.510 1.00 69.69 190 PRO A CA 1
ATOM 1558 C C . PRO A 1 190 ? 56.950 15.446 -75.642 1.00 69.69 190 PRO A C 1
ATOM 1560 O O . PRO A 1 190 ? 56.644 16.634 -75.577 1.00 69.69 190 PRO A O 1
ATOM 1563 N N . LEU A 1 191 ? 56.579 14.664 -76.657 1.00 76.12 191 LEU A N 1
ATOM 1564 C CA . LEU A 1 191 ? 55.687 15.126 -77.718 1.00 76.12 191 LEU A CA 1
ATOM 1565 C C . LEU A 1 191 ? 54.259 15.187 -77.173 1.00 76.12 191 LEU A C 1
ATOM 1567 O O . LEU A 1 191 ? 53.669 14.139 -76.901 1.00 76.12 191 LEU A O 1
ATOM 1571 N N . ARG A 1 192 ? 53.693 16.388 -77.053 1.00 78.88 192 ARG A N 1
ATOM 1572 C CA . ARG A 1 192 ? 52.314 16.578 -76.606 1.00 78.88 192 ARG A CA 1
ATOM 1573 C C . ARG A 1 192 ? 51.350 16.488 -77.782 1.00 78.88 192 ARG A C 1
ATOM 1575 O O . ARG A 1 192 ? 51.466 17.222 -78.759 1.00 78.88 192 ARG A O 1
ATOM 1582 N N . VAL A 1 193 ? 50.378 15.597 -77.677 1.00 79.25 193 VAL A N 1
ATOM 1583 C CA . VAL A 1 193 ? 49.322 15.353 -78.656 1.00 79.25 193 VAL A CA 1
ATOM 1584 C C . VAL A 1 193 ? 47.992 15.752 -78.033 1.00 79.25 193 VAL A C 1
ATOM 1586 O O . VAL A 1 193 ? 47.539 15.114 -77.084 1.00 79.25 193 VAL A O 1
ATOM 1589 N N . ASN A 1 194 ? 47.354 16.780 -78.583 1.00 80.31 194 ASN A N 1
ATOM 1590 C CA . ASN A 1 194 ? 46.001 17.180 -78.216 1.00 80.31 194 ASN A CA 1
ATOM 1591 C C . ASN A 1 194 ? 45.031 16.621 -79.258 1.00 80.31 194 ASN A C 1
ATOM 1593 O O . ASN A 1 194 ? 45.120 16.931 -80.447 1.00 80.31 194 ASN A O 1
ATOM 1597 N N . LEU A 1 195 ? 44.102 15.787 -78.819 1.00 78.94 195 LEU A N 1
A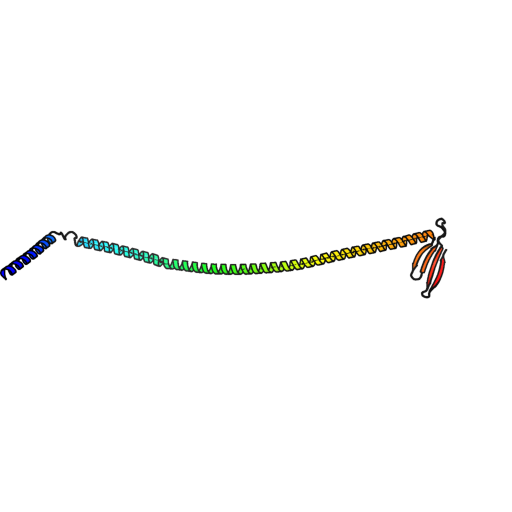TOM 1598 C CA . LEU A 1 195 ? 43.035 15.236 -79.641 1.00 78.94 195 LEU A CA 1
ATOM 1599 C C . LEU A 1 195 ? 41.739 15.944 -79.270 1.00 78.94 195 LEU A C 1
ATOM 1601 O O . LEU A 1 195 ? 41.280 15.827 -78.139 1.00 78.94 195 LEU A O 1
ATOM 1605 N N . HIS A 1 196 ? 41.131 16.638 -80.221 1.00 81.25 196 HIS A N 1
ATOM 1606 C CA . HIS A 1 196 ? 39.822 17.256 -80.057 1.00 81.25 196 HIS A CA 1
ATOM 1607 C C . HIS A 1 196 ? 38.801 16.516 -80.915 1.00 81.25 196 HIS A C 1
ATOM 1609 O O . HIS A 1 196 ? 39.104 16.122 -82.043 1.00 81.25 196 HIS A O 1
ATOM 1615 N N . TRP A 1 197 ? 37.583 16.335 -80.412 1.00 82.62 197 TRP A N 1
ATOM 1616 C CA . TRP A 1 197 ? 36.491 15.782 -81.214 1.00 82.62 197 TRP A CA 1
ATOM 1617 C C . TRP A 1 197 ? 35.224 16.618 -81.114 1.00 82.62 197 TRP A C 1
ATOM 1619 O O . TRP A 1 197 ? 34.861 17.156 -80.064 1.00 82.62 197 TRP A O 1
ATOM 1629 N N . THR A 1 198 ? 34.528 16.727 -82.241 1.00 75.50 198 THR A N 1
ATOM 1630 C CA . THR A 1 198 ? 33.263 17.454 -82.332 1.00 75.50 198 THR A CA 1
ATOM 1631 C C . THR A 1 198 ? 32.085 16.515 -82.080 1.00 75.50 198 THR A C 1
ATOM 1633 O O . THR A 1 198 ? 32.173 15.297 -82.228 1.00 75.50 198 THR A O 1
ATOM 1636 N N . SER A 1 199 ? 30.933 17.080 -81.713 1.00 71.56 199 SER A N 1
ATOM 1637 C CA . SER A 1 199 ? 29.680 16.332 -81.501 1.00 71.56 199 SER A CA 1
ATOM 1638 C C . SER A 1 199 ? 29.149 15.638 -82.770 1.00 71.56 199 SER A C 1
ATOM 1640 O O . SER A 1 199 ? 28.180 14.889 -82.687 1.00 71.56 199 SER A O 1
ATOM 1642 N N . GLU A 1 200 ? 29.779 15.885 -83.923 1.00 71.38 200 GLU A N 1
ATOM 1643 C CA . GLU A 1 200 ? 29.466 15.301 -85.232 1.00 71.38 200 GLU A CA 1
ATOM 1644 C C . GLU A 1 200 ? 30.422 14.152 -85.617 1.00 71.38 200 GLU A C 1
ATOM 1646 O O . GLU A 1 200 ? 30.259 13.540 -86.669 1.00 71.38 200 GLU A O 1
ATOM 1651 N N . GLY A 1 201 ? 31.381 13.801 -84.746 1.00 66.19 201 GLY A N 1
ATOM 1652 C CA . GLY A 1 201 ? 32.285 12.659 -84.930 1.00 66.19 201 GLY A CA 1
ATOM 1653 C C . GLY A 1 201 ? 33.567 12.959 -85.712 1.00 66.19 201 GLY A C 1
ATOM 1654 O O . GLY A 1 201 ? 34.282 12.026 -86.077 1.00 66.19 201 GLY A O 1
ATOM 1655 N N . GLU A 1 202 ? 33.880 14.232 -85.967 1.00 72.19 202 GLU A N 1
ATOM 1656 C CA . GLU A 1 202 ? 35.152 14.633 -86.579 1.00 72.19 202 GLU A CA 1
ATOM 1657 C C . GLU A 1 202 ? 36.262 14.731 -85.522 1.00 72.19 202 GLU A C 1
ATOM 1659 O O . GLU A 1 202 ? 36.045 15.275 -84.436 1.00 72.19 202 GLU A O 1
ATOM 1664 N N . PHE A 1 203 ? 37.456 14.226 -85.854 1.00 73.56 203 PHE A N 1
ATOM 1665 C CA . PHE A 1 203 ? 38.637 14.218 -84.984 1.00 73.56 203 PHE A CA 1
ATOM 1666 C C . PHE A 1 203 ? 39.696 15.195 -85.506 1.00 73.56 203 PHE A C 1
ATOM 1668 O O . PHE A 1 203 ? 40.100 15.113 -86.666 1.00 73.56 203 PHE A O 1
ATOM 1675 N N . GLN A 1 204 ? 40.178 16.088 -84.644 1.00 75.50 204 GLN A N 1
ATOM 1676 C CA . GLN A 1 204 ? 41.283 17.005 -84.919 1.00 75.50 204 GLN A CA 1
ATOM 1677 C C . GLN A 1 204 ? 42.464 16.669 -84.007 1.00 75.50 204 GLN A C 1
ATOM 1679 O O . GLN A 1 204 ? 42.296 16.493 -82.802 1.00 75.50 204 GLN A O 1
ATOM 1684 N N . VAL A 1 205 ? 43.656 16.552 -84.595 1.00 77.69 205 VAL A N 1
ATOM 1685 C CA . VAL A 1 205 ? 44.893 16.209 -83.883 1.00 77.69 205 VAL A CA 1
ATOM 1686 C C . VAL A 1 205 ? 45.859 17.380 -83.987 1.00 77.69 205 VAL A C 1
ATOM 1688 O O . VAL A 1 205 ? 46.268 17.743 -85.088 1.00 77.69 205 VAL A O 1
ATOM 1691 N N . GLU A 1 206 ? 46.245 17.944 -82.849 1.00 77.62 206 GLU A N 1
ATOM 1692 C CA . GLU A 1 206 ? 47.254 18.995 -82.746 1.00 77.62 206 GLU A CA 1
ATOM 1693 C C . GLU A 1 206 ? 48.498 18.438 -82.046 1.00 77.62 206 GLU A C 1
ATOM 1695 O O . GLU A 1 206 ? 48.408 17.789 -81.004 1.00 77.62 206 GLU A O 1
ATOM 1700 N N . LEU A 1 207 ? 49.668 18.660 -82.645 1.00 69.94 207 LEU A N 1
ATOM 1701 C CA . LEU A 1 207 ? 50.955 18.176 -82.146 1.00 69.94 207 LEU A CA 1
ATOM 1702 C C . LEU A 1 207 ? 51.793 19.371 -81.686 1.00 69.94 207 LEU A C 1
ATOM 1704 O O . LEU A 1 207 ? 52.084 20.266 -82.480 1.00 69.94 207 LEU A O 1
ATOM 1708 N N . HIS A 1 208 ? 52.204 19.366 -80.422 1.00 65.62 208 HIS A N 1
ATOM 1709 C CA . HIS A 1 208 ? 53.085 20.364 -79.826 1.00 65.62 208 HIS A CA 1
ATOM 1710 C C . HIS A 1 208 ? 54.395 19.698 -79.380 1.00 65.62 208 HIS A C 1
ATOM 1712 O O . HIS A 1 208 ? 54.379 18.690 -78.673 1.00 65.62 208 HIS A O 1
ATOM 1718 N N . HIS A 1 209 ? 55.518 20.259 -79.833 1.00 58.31 209 HIS A N 1
ATOM 1719 C CA . HIS A 1 209 ? 56.881 19.852 -79.476 1.00 58.31 209 HIS A CA 1
ATOM 1720 C C . HIS A 1 209 ? 57.433 20.675 -78.312 1.00 58.31 209 HIS A C 1
ATOM 1722 O O . HIS A 1 209 ? 57.091 21.879 -78.240 1.00 58.31 209 HIS A O 1
#

Mean predicted aligned error: 18.63 Å

InterPro domains:
  IPR029092 ZW10 interactor [PF15556] (1-184)
  IPR029092 ZW10 interactor [PTHR31504] (1-205)

pLDDT: mean 85.25, std 12.85, range [52.53, 97.94]

Foldseek 3Di:
DVVVVVVVVVVVVVVVVVVVVVVVVVVVVPPPPPCDVVNVVVVVVVVVVVVVVVVVVVVVVVVVVVVVVVVVVVVVVVVVVVVVVVVVVVVVVVVVVVVVVVVVVVVVVVVVVVVVVVVVVVVVVVVVVVVVVVVVVVVVVVVVVVVVVVVVVVVVLVVCCQVQVKHWDDDDPFKTWIWHDPDPPDPDGTWIWIWGADPVGDIDIDIDD

Seco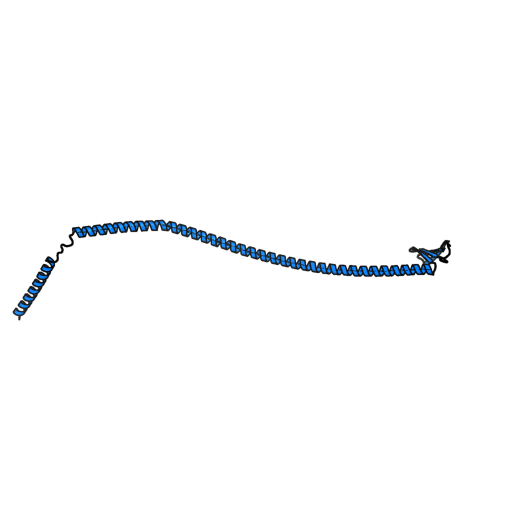ndary structure (DSSP, 8-state):
-HHHHHHHHHHHHHHHHHHHHHHHHHHHHS-GGGS-HHHHHHHHHHHHHHHHHHHHHHHHHHHHHHHHHHHHHHHHHHHHHHHHHHHHHHHHHHHHHHHHHHHHHHHHHHHHHHHHHHHHHHHHHHHHHHHHHHHHHHHHHHHHHHHHHHHHHHHHHHHHHHHH-EEEEEE-SSEEEEEE-S-TT--PPPEEEEEEE-TTS-EEEEEE-

Sequence (209 aa):
MERRRKQKMLRSQLQVLRFLLEFLQEADSASWEETSPETLNQEVEEVKMKWKSLKSEYQEKVMEVEELIPQLLEKLQLLQEKKTQLEEALHRHRAQTVMADEKAKETERHLQEVFQKQQLVVEKCQLQMEQLKEEIRSLEQAADRWIHAANRSSSLAGLLSHLQGVSLVSVGDKELVLDIHVSEKTEIAPLRVNLHWTSEGEFQVELHH